Protein AF-A0A1W9G7G5-F1 (afdb_monomer)

Secondary structure (DSSP, 8-state):
-HHHHHHHHHHHHHHHHHHHHHHHHHHHHHHHHHHHHHHHHHHHHHHHHHHHHHHHHHHHHHHHHHHHHHHHHHHHHHHHHHHHHGGGGGG---TT--------PPPPPPPPPPPP-PPP-----TT-TTTHHHHTTS-TTSPP--HHHHHHHHHHHHHHHHHT--TTSEEEEEEEEEPTTSS-EEEEEEEEESSHHHHTTEEEEEEE--TTSSS-EEEE-STT--EEEEESS-EEEEEEEEETT-SSPEEEEEEE--

Sequence (258 aa):
MVKAQAEAKKVEVEEIKAHATGMAENLKAQAEKTRAEAEMTKAQVEGKKIDVEESKASHANWQFYFDWVYKVLLLIGAVAVLIWVFPQIQEFSFPWGSGIASLKRAPKEPGPPAPPSTPRTELLAVSDIEHVKKGLLAAPGVPKPTAEGIIDNLEELEQYKAVGIPRDSIYVCHRARKIPKSDYYQVQIYLDADEASILDKIDKATYLLHPTFSERERTVNKAPFDLEIKAWGEFMLYALVSFKGQNKAIQLKRYLNF

Radius of gyration: 37.54 Å; Cα contacts (8 Å, |Δi|>4): 200; chains: 1; bounding box: 111×61×107 Å

pLDDT: mean 83.54, std 17.86, range [41.66, 98.56]

Structure (mmCIF, N/CA/C/O backbone):
data_AF-A0A1W9G7G5-F1
#
_entry.id   AF-A0A1W9G7G5-F1
#
loop_
_atom_site.group_PDB
_atom_site.id
_atom_site.type_symbol
_atom_site.label_atom_id
_atom_site.label_alt_id
_atom_site.label_comp_id
_atom_site.label_asym_id
_atom_site.label_entity_id
_atom_site.label_seq_id
_atom_site.pdbx_PDB_ins_code
_atom_site.Cartn_x
_atom_site.Cartn_y
_atom_site.Cartn_z
_atom_site.occupancy
_atom_site.B_iso_or_equiv
_atom_site.auth_seq_id
_atom_site.auth_comp_id
_atom_site.auth_asym_id
_atom_site.auth_atom_id
_atom_site.pdbx_PDB_model_num
ATOM 1 N N . MET A 1 1 ? -50.519 12.265 69.670 1.00 74.38 1 MET A N 1
ATOM 2 C CA . MET A 1 1 ? -50.240 12.497 68.232 1.00 74.38 1 MET A CA 1
ATOM 3 C C . MET A 1 1 ? -48.947 13.276 67.975 1.00 74.38 1 MET A C 1
ATOM 5 O O . MET A 1 1 ? -48.150 12.794 67.187 1.00 74.38 1 MET A O 1
ATOM 9 N N . VAL A 1 2 ? -48.666 14.396 68.658 1.00 89.12 2 VAL A N 1
ATOM 10 C CA . VAL A 1 2 ? -47.457 15.222 68.399 1.00 89.12 2 VAL A CA 1
ATOM 11 C C . VAL A 1 2 ? -46.124 14.477 68.611 1.00 89.12 2 VAL A C 1
ATOM 13 O O . VAL A 1 2 ? -45.210 14.612 67.806 1.00 89.12 2 VAL A O 1
ATOM 16 N N . LYS A 1 3 ? -46.018 13.632 69.647 1.00 87.44 3 LYS A N 1
ATOM 17 C CA . LYS A 1 3 ? -44.787 12.872 69.944 1.00 87.44 3 LYS A CA 1
ATOM 18 C C . LYS A 1 3 ? -44.403 11.880 68.831 1.00 87.44 3 LYS A C 1
ATOM 20 O O . LYS A 1 3 ? -43.240 11.806 68.462 1.00 87.44 3 LYS A O 1
ATOM 25 N N . ALA A 1 4 ? -45.390 11.209 68.233 1.00 87.38 4 ALA A N 1
ATOM 26 C CA . ALA A 1 4 ? -45.169 10.275 67.126 1.00 87.38 4 ALA A CA 1
ATOM 27 C C . ALA A 1 4 ? -44.701 10.987 65.841 1.00 87.38 4 ALA A C 1
ATOM 29 O O . ALA A 1 4 ? -43.854 10.473 65.120 1.00 87.38 4 ALA A O 1
ATOM 30 N N . GLN A 1 5 ? -45.195 12.204 65.575 1.00 89.25 5 GLN A N 1
ATOM 31 C CA . GLN A 1 5 ? -44.727 13.007 64.438 1.00 89.25 5 GLN A CA 1
ATOM 32 C C . GLN A 1 5 ? -43.287 13.508 64.622 1.00 89.25 5 GLN A C 1
ATOM 34 O O . GLN A 1 5 ? -42.553 13.628 63.643 1.00 89.25 5 GLN A O 1
ATOM 39 N N . ALA A 1 6 ? -42.869 13.794 65.859 1.00 90.81 6 ALA A N 1
ATOM 40 C CA . ALA A 1 6 ? -41.496 14.201 66.153 1.00 90.81 6 ALA A CA 1
ATOM 41 C C . ALA A 1 6 ? -40.497 13.044 65.976 1.00 90.81 6 ALA A C 1
ATOM 43 O O . ALA A 1 6 ? -39.411 13.250 65.437 1.00 90.81 6 ALA A O 1
ATOM 44 N N . GLU A 1 7 ? -40.874 11.828 66.381 1.00 91.38 7 GLU A N 1
ATOM 45 C CA . GLU A 1 7 ? -40.044 10.631 66.200 1.00 91.38 7 GLU A CA 1
ATOM 46 C C . GLU A 1 7 ? -39.903 10.260 64.715 1.00 91.38 7 GLU A C 1
ATOM 48 O O . GLU A 1 7 ? -38.787 10.018 64.262 1.00 91.38 7 GLU A O 1
ATOM 53 N N . ALA A 1 8 ? -40.984 10.339 63.928 1.00 90.38 8 ALA A N 1
ATOM 54 C CA . ALA A 1 8 ? -40.937 10.088 62.483 1.00 90.38 8 ALA A CA 1
ATOM 55 C C . ALA A 1 8 ? -40.002 11.059 61.735 1.00 90.38 8 ALA A C 1
ATOM 57 O O . ALA A 1 8 ? -39.169 10.628 60.941 1.00 90.38 8 ALA A O 1
ATOM 58 N N . LYS A 1 9 ? -40.062 12.363 62.049 1.00 94.00 9 LYS A N 1
ATOM 59 C CA . LYS A 1 9 ? -39.156 13.360 61.449 1.00 94.00 9 LYS A CA 1
ATOM 60 C C . LYS A 1 9 ? -37.690 13.120 61.803 1.00 94.00 9 LYS A C 1
ATOM 62 O O . LYS A 1 9 ? -36.810 13.456 61.019 1.00 94.00 9 LYS A O 1
ATOM 67 N N . LYS A 1 10 ? -37.409 12.566 62.986 1.00 93.44 10 LYS A N 1
ATOM 68 C CA . LYS A 1 10 ? -36.033 12.278 63.403 1.00 93.44 10 LYS A CA 1
ATOM 69 C C . LYS A 1 10 ? -35.430 11.134 62.583 1.00 93.44 10 LYS A C 1
ATOM 71 O O . LYS A 1 10 ? -34.278 11.244 62.180 1.00 93.44 10 LYS A O 1
ATOM 76 N N . VAL A 1 11 ? -36.216 10.092 62.304 1.00 94.44 11 VAL A N 1
ATOM 77 C CA . VAL A 1 11 ? -35.798 8.968 61.447 1.00 94.44 11 VAL A CA 1
ATOM 78 C C . VAL A 1 11 ? -35.522 9.449 60.020 1.00 94.44 11 VAL A C 1
ATOM 80 O O . VAL A 1 11 ? -34.462 9.158 59.478 1.00 94.44 11 VAL A O 1
ATOM 83 N N . GLU A 1 12 ? -36.406 10.273 59.453 1.00 94.00 12 GLU A N 1
ATOM 84 C CA . GLU A 1 12 ? -36.240 10.826 58.099 1.00 94.00 12 GLU A CA 1
ATOM 85 C C . GLU A 1 12 ? -34.972 11.695 57.974 1.00 94.00 12 GLU A C 1
ATOM 87 O O . GLU A 1 12 ? -34.222 11.594 57.003 1.00 94.00 12 GLU A O 1
ATOM 92 N N . VAL A 1 13 ? -34.668 12.511 58.990 1.00 95.00 13 VAL A N 1
ATOM 93 C CA . VAL A 1 13 ? -33.437 13.320 59.016 1.00 95.00 13 VAL A CA 1
ATOM 94 C C . VAL A 1 13 ? -32.180 12.447 59.109 1.00 95.00 13 VAL A C 1
ATOM 96 O O . VAL A 1 13 ? -31.167 12.777 58.485 1.00 95.00 13 VAL A O 1
ATOM 99 N N . GLU A 1 14 ? -32.215 11.341 59.857 1.00 94.44 14 GLU A N 1
ATOM 100 C CA . GLU A 1 14 ? -31.081 10.410 59.921 1.00 94.44 14 GLU A CA 1
ATOM 101 C C . GLU A 1 14 ? -30.882 9.641 58.608 1.00 94.44 14 GLU A C 1
ATOM 103 O O . GLU A 1 14 ? -29.737 9.514 58.166 1.00 94.44 14 GLU A O 1
ATOM 108 N N . GLU A 1 15 ? -31.955 9.231 57.926 1.00 93.88 15 GLU A N 1
ATOM 109 C CA . GLU A 1 15 ? -31.871 8.606 56.597 1.00 93.88 15 GLU A CA 1
ATOM 110 C C . GLU A 1 15 ? -31.300 9.562 55.543 1.00 93.88 15 GLU A C 1
ATOM 112 O O . GLU A 1 15 ? -30.386 9.191 54.800 1.00 93.88 15 GLU A O 1
ATOM 117 N N . ILE A 1 16 ? -31.753 10.822 55.518 1.00 95.75 16 ILE A N 1
ATOM 118 C CA . ILE A 1 16 ? -31.214 11.842 54.603 1.00 95.75 16 ILE A CA 1
ATOM 119 C C . ILE A 1 16 ? -29.725 12.074 54.876 1.00 95.75 16 ILE A C 1
ATOM 121 O O . ILE A 1 16 ? -28.927 12.193 53.941 1.00 95.75 16 ILE A O 1
ATOM 125 N N . LYS A 1 17 ? -29.319 12.108 56.151 1.00 95.75 17 LYS A N 1
ATOM 126 C CA . LYS A 1 17 ? -27.914 12.288 56.530 1.00 95.75 17 LYS A CA 1
ATOM 127 C C . LYS A 1 17 ? -27.057 11.086 56.126 1.00 95.75 17 LYS A C 1
ATOM 129 O O . LYS A 1 17 ? -25.955 11.283 55.610 1.00 95.75 17 LYS A O 1
ATOM 134 N N . ALA A 1 18 ? -27.553 9.863 56.306 1.00 94.62 18 ALA A N 1
ATOM 135 C CA . ALA A 1 18 ? -26.868 8.651 55.862 1.00 94.62 18 ALA A CA 1
ATOM 136 C C . ALA A 1 18 ? -26.711 8.628 54.332 1.00 94.62 18 ALA A C 1
ATOM 138 O O . ALA A 1 18 ? -25.605 8.416 53.830 1.00 94.62 18 ALA A O 1
ATOM 139 N N . HIS A 1 19 ? -27.774 8.959 53.591 1.00 95.25 19 HIS A N 1
ATOM 140 C CA . HIS A 1 19 ? -27.744 9.028 52.129 1.00 95.25 19 HIS A CA 1
ATOM 141 C C . HIS A 1 19 ? -26.774 10.106 51.614 1.00 95.25 19 HIS A C 1
ATOM 143 O O . HIS A 1 19 ? -25.971 9.847 50.716 1.00 95.25 19 HIS A O 1
ATOM 149 N N . ALA A 1 20 ? -26.781 11.298 52.219 1.00 95.00 20 ALA A N 1
ATOM 150 C CA . ALA A 1 20 ? -25.847 12.372 51.877 1.00 95.00 20 ALA A CA 1
ATOM 151 C C . ALA A 1 20 ? -24.382 11.971 52.126 1.00 95.00 20 ALA A C 1
ATOM 153 O O . ALA A 1 20 ? -23.501 12.314 51.336 1.00 95.00 20 ALA A O 1
ATOM 154 N N . THR A 1 21 ? -24.125 11.211 53.194 1.00 95.62 21 THR A N 1
ATOM 155 C CA . THR A 1 21 ? -22.775 10.734 53.528 1.00 95.62 21 THR A CA 1
ATOM 156 C C . THR A 1 21 ? -22.293 9.694 52.512 1.00 95.62 21 THR A C 1
ATOM 158 O O . THR A 1 21 ? -21.189 9.829 51.988 1.00 95.62 21 THR A O 1
ATOM 161 N N . GLY A 1 22 ? -23.148 8.737 52.132 1.00 95.75 22 GLY A N 1
ATOM 162 C CA . GLY A 1 22 ? -22.825 7.752 51.092 1.00 95.75 22 GLY A CA 1
ATOM 163 C C . GLY A 1 22 ? -22.597 8.377 49.710 1.00 95.75 22 GLY A C 1
ATOM 164 O O . GLY A 1 22 ? -21.673 7.993 48.992 1.00 95.75 22 GLY A O 1
ATOM 165 N N . MET A 1 23 ? -23.380 9.398 49.343 1.00 96.69 23 MET A N 1
ATOM 166 C CA . MET A 1 23 ? -23.178 10.129 48.086 1.00 96.69 23 MET A CA 1
ATOM 167 C C . MET A 1 23 ? -21.840 10.885 48.072 1.00 96.69 23 MET A C 1
ATOM 169 O O . MET A 1 23 ? -21.148 10.889 47.053 1.00 96.69 23 MET A O 1
ATOM 173 N N . ALA A 1 24 ? -21.441 11.482 49.200 1.00 96.44 24 ALA A N 1
ATOM 174 C CA . ALA A 1 24 ? -20.157 12.171 49.322 1.00 96.44 24 ALA A CA 1
ATOM 175 C C . ALA A 1 24 ? -18.958 11.2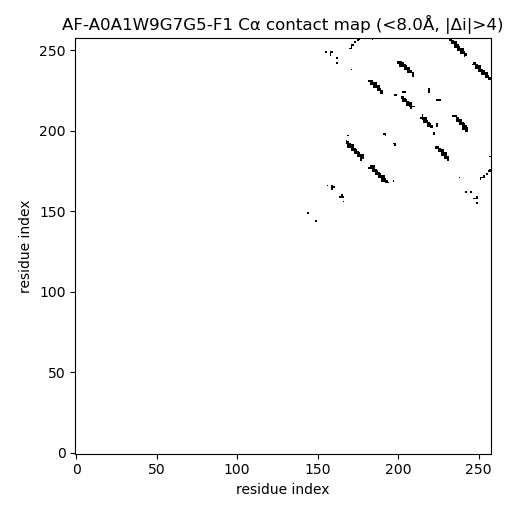12 49.209 1.00 96.44 24 ALA A C 1
ATOM 177 O O . ALA A 1 24 ? -17.956 11.560 48.581 1.00 96.44 24 ALA A O 1
ATOM 178 N N . GLU A 1 25 ? -19.053 10.006 49.774 1.00 95.88 25 GLU A N 1
ATOM 179 C CA . GLU A 1 25 ? -18.016 8.975 49.633 1.00 95.88 25 GLU A CA 1
ATOM 180 C C . GLU A 1 25 ? -17.908 8.460 48.194 1.00 95.88 25 GLU A C 1
ATOM 182 O O . GLU A 1 25 ? -16.801 8.360 47.662 1.00 95.88 25 GLU A O 1
ATOM 187 N N . ASN A 1 26 ? -19.039 8.228 47.521 1.00 96.50 26 ASN A N 1
ATOM 188 C CA . ASN A 1 26 ? -19.043 7.796 46.122 1.00 96.50 26 ASN A CA 1
ATOM 189 C C . ASN A 1 26 ? -18.428 8.860 45.191 1.00 96.50 26 ASN A C 1
ATOM 191 O O . ASN A 1 26 ? -17.602 8.545 44.336 1.00 96.50 26 ASN A O 1
ATOM 195 N N . LEU A 1 27 ? -18.742 10.143 45.411 1.00 96.81 27 LEU A N 1
ATOM 196 C CA . LEU A 1 27 ? -18.139 11.243 44.650 1.00 96.81 27 LEU A CA 1
ATOM 197 C C . LEU A 1 27 ? -16.623 11.347 44.868 1.00 96.81 27 LEU A C 1
ATOM 199 O O . LEU A 1 27 ? -15.891 11.614 43.914 1.00 96.81 27 LEU A O 1
ATOM 203 N N . LYS A 1 28 ? -16.133 11.102 46.091 1.00 97.06 28 LYS A N 1
ATOM 204 C CA . LYS A 1 28 ? -14.687 11.045 46.363 1.00 97.06 28 LYS A CA 1
ATOM 205 C C . LYS A 1 28 ? -14.021 9.882 45.630 1.00 97.06 28 LYS A C 1
ATOM 207 O O . LYS A 1 28 ? -13.017 10.103 44.958 1.00 97.06 28 LYS A O 1
ATOM 212 N N . ALA A 1 29 ? -14.608 8.687 45.684 1.00 96.12 29 ALA A N 1
ATOM 213 C CA . ALA A 1 29 ? -14.091 7.519 44.970 1.00 96.12 29 ALA A CA 1
ATOM 214 C C . ALA A 1 29 ? -14.068 7.743 43.446 1.00 96.12 29 ALA A C 1
ATOM 216 O O . ALA A 1 29 ? -13.104 7.385 42.766 1.00 96.12 29 ALA A O 1
ATOM 217 N N . GLN A 1 30 ? -15.099 8.395 42.903 1.00 93.50 30 GLN A N 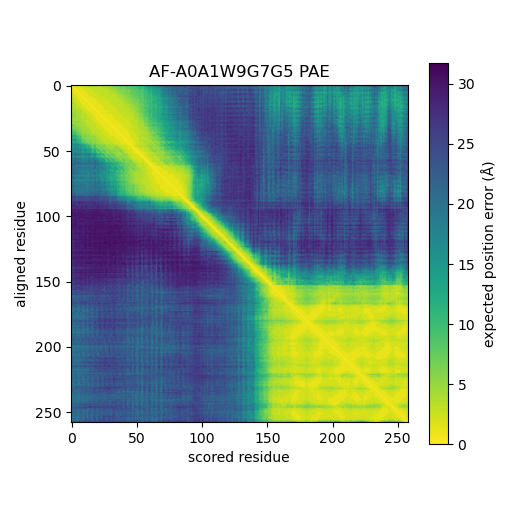1
ATOM 218 C CA . GLN A 1 30 ? -15.154 8.741 41.487 1.00 93.50 30 GLN A CA 1
ATOM 219 C C . GLN A 1 30 ? -14.084 9.778 41.112 1.00 93.50 30 GLN A C 1
ATOM 221 O O . GLN A 1 30 ? -13.412 9.613 40.093 1.00 93.50 30 GLN A O 1
ATOM 226 N N . ALA A 1 31 ? -13.864 10.799 41.947 1.00 96.56 31 ALA A N 1
ATOM 227 C CA . ALA A 1 31 ? -12.812 11.791 41.733 1.00 96.56 31 ALA A CA 1
ATOM 228 C C . ALA A 1 31 ? -11.410 11.152 41.747 1.00 96.56 31 ALA A C 1
ATOM 230 O O . ALA A 1 31 ? -10.602 11.421 40.855 1.00 96.56 31 ALA A O 1
ATOM 231 N N . GLU A 1 32 ? -11.136 10.252 42.694 1.00 96.88 32 GLU A N 1
ATOM 232 C CA . GLU A 1 32 ? -9.866 9.516 42.755 1.00 96.88 32 GLU A CA 1
ATOM 233 C C . GLU A 1 32 ? -9.647 8.638 41.518 1.00 96.88 32 GLU A C 1
ATOM 235 O O . GLU A 1 32 ? -8.565 8.670 40.928 1.00 96.88 32 GLU A O 1
ATOM 240 N N . LYS A 1 33 ? -10.688 7.938 41.049 1.00 96.00 33 LYS A N 1
ATOM 241 C CA . LYS A 1 33 ? -10.615 7.143 39.816 1.00 96.00 33 LYS A CA 1
ATOM 242 C C . LYS A 1 33 ? -10.294 8.009 38.594 1.00 96.00 33 LYS A C 1
ATOM 244 O O . LYS A 1 33 ? -9.399 7.669 37.823 1.00 96.00 33 LYS A O 1
ATOM 249 N N . THR A 1 34 ? -10.968 9.152 38.442 1.00 94.62 34 THR A N 1
ATOM 250 C CA . THR A 1 34 ? -10.699 10.068 37.316 1.00 94.62 34 THR A CA 1
ATOM 251 C C . THR A 1 34 ? -9.289 10.658 37.361 1.00 94.62 34 THR A C 1
ATOM 253 O O . THR A 1 34 ? -8.663 10.837 36.317 1.00 94.62 34 THR A O 1
ATOM 256 N N . ARG A 1 35 ? -8.743 10.903 38.560 1.00 96.50 35 ARG A N 1
ATOM 257 C CA . ARG A 1 35 ? -7.359 11.360 38.725 1.00 96.50 35 ARG A CA 1
ATOM 258 C C . ARG A 1 35 ? -6.353 10.280 38.321 1.00 96.50 35 ARG A C 1
ATOM 260 O O . ARG A 1 35 ? -5.395 10.595 37.620 1.00 96.50 35 ARG A O 1
ATOM 267 N N . ALA A 1 36 ? -6.590 9.024 38.695 1.00 95.50 36 ALA A N 1
ATOM 268 C CA . ALA A 1 36 ? -5.732 7.906 38.299 1.00 95.50 36 ALA A CA 1
ATOM 269 C C . ALA A 1 36 ? -5.735 7.683 36.772 1.00 95.50 36 ALA A C 1
ATOM 271 O O . ALA A 1 36 ? -4.681 7.471 36.170 1.00 95.50 36 ALA A O 1
ATOM 272 N N . GLU A 1 37 ? -6.897 7.796 36.119 1.00 92.56 37 GLU A N 1
ATOM 273 C CA . GLU A 1 37 ? -7.007 7.719 34.653 1.00 92.56 37 GLU A CA 1
ATOM 274 C C . GLU A 1 37 ? -6.266 8.883 33.958 1.00 92.56 37 GLU A C 1
ATOM 276 O O . GLU A 1 37 ? -5.565 8.680 32.960 1.00 92.56 37 GLU A O 1
ATOM 281 N N . ALA A 1 38 ? -6.340 10.097 34.514 1.00 94.19 38 ALA A N 1
ATOM 282 C CA . ALA A 1 38 ? -5.589 11.252 34.016 1.00 94.19 38 ALA A CA 1
ATOM 283 C C . ALA A 1 38 ? -4.062 11.086 34.174 1.00 94.19 38 ALA A C 1
ATOM 285 O O . ALA A 1 38 ? -3.299 11.455 33.279 1.00 94.19 38 ALA A O 1
ATOM 286 N N . GLU A 1 39 ? -3.595 10.498 35.277 1.00 93.88 39 GLU A N 1
ATOM 287 C CA . GLU A 1 39 ? -2.166 10.228 35.492 1.00 93.88 39 GLU A CA 1
ATOM 288 C C . GLU A 1 39 ? -1.642 9.132 34.543 1.00 93.88 39 GLU A C 1
ATOM 290 O O . GLU A 1 39 ? -0.574 9.295 33.947 1.00 93.88 39 GLU A O 1
ATOM 295 N N . MET A 1 40 ? -2.423 8.072 34.295 1.00 91.38 40 MET A N 1
ATOM 296 C CA . MET A 1 40 ? -2.071 7.019 33.328 1.00 91.38 40 MET A CA 1
ATOM 297 C C . MET A 1 40 ? -1.987 7.538 31.888 1.00 91.38 40 MET A C 1
ATOM 299 O O . MET A 1 40 ? -1.052 7.207 31.154 1.00 91.38 40 MET A O 1
ATOM 303 N N . THR A 1 41 ? -2.942 8.370 31.469 1.00 90.06 41 THR A N 1
ATOM 304 C CA . THR A 1 41 ? -2.919 8.961 30.121 1.00 90.06 41 THR A CA 1
ATOM 305 C C . THR A 1 41 ? -1.740 9.916 29.947 1.00 90.06 41 THR A C 1
ATOM 307 O O . THR A 1 41 ? -1.090 9.890 28.900 1.00 90.06 41 THR A O 1
ATOM 310 N N . LYS A 1 42 ? -1.388 10.696 30.978 1.00 93.25 42 LYS A N 1
ATOM 311 C CA . LYS A 1 42 ? -0.192 11.548 30.954 1.00 93.25 42 LYS A CA 1
ATOM 312 C C . LYS A 1 42 ? 1.092 10.727 30.783 1.00 93.25 42 LYS A C 1
ATOM 314 O O . LYS A 1 42 ? 1.903 11.071 29.924 1.00 93.25 42 LYS A O 1
ATOM 319 N N . ALA A 1 43 ? 1.238 9.621 31.515 1.00 88.75 43 ALA A N 1
ATOM 320 C CA . ALA A 1 43 ? 2.391 8.728 31.385 1.00 88.75 43 ALA A CA 1
ATOM 321 C C . ALA A 1 43 ? 2.496 8.102 29.979 1.00 88.75 43 ALA A C 1
ATOM 323 O O . ALA A 1 43 ? 3.585 8.038 29.411 1.00 88.75 43 ALA A O 1
ATOM 324 N N . GLN A 1 44 ? 1.371 7.708 29.368 1.00 83.56 44 GLN A N 1
ATOM 325 C CA . GLN A 1 44 ? 1.360 7.205 27.986 1.00 83.56 44 GLN A CA 1
ATOM 326 C C . GLN A 1 44 ? 1.763 8.273 26.961 1.00 83.56 44 GLN A C 1
ATOM 328 O O . GLN A 1 44 ? 2.452 7.966 25.986 1.00 83.56 44 GLN A O 1
ATOM 333 N N . VAL A 1 45 ? 1.335 9.523 27.157 1.00 88.69 45 VAL A N 1
ATOM 334 C CA . VAL A 1 45 ? 1.709 10.635 26.271 1.00 88.69 45 VAL A CA 1
ATOM 335 C C . VAL A 1 45 ? 3.194 10.971 26.408 1.00 88.69 45 VAL A C 1
ATOM 337 O O . VAL A 1 45 ? 3.843 11.232 25.397 1.00 88.69 45 VAL A O 1
ATOM 340 N N . GLU A 1 46 ? 3.743 10.952 27.624 1.00 85.56 46 GLU A N 1
ATOM 341 C CA . GLU A 1 46 ? 5.177 11.167 27.852 1.00 85.56 46 GLU A CA 1
ATOM 342 C C . GLU A 1 46 ? 6.024 10.031 27.264 1.00 85.56 46 GLU A C 1
ATOM 344 O O . GLU A 1 46 ? 6.986 10.320 26.555 1.00 85.56 46 GLU A O 1
ATOM 349 N N . GLY A 1 47 ? 5.616 8.767 27.429 1.00 82.38 47 GLY A N 1
ATOM 350 C CA . GLY A 1 47 ? 6.285 7.623 26.793 1.00 82.38 47 GLY A CA 1
ATOM 351 C C . GLY A 1 47 ? 6.334 7.742 25.266 1.00 82.38 47 GLY A C 1
ATOM 352 O O . GLY A 1 47 ? 7.406 7.675 24.673 1.00 82.38 47 GLY A O 1
ATOM 353 N N . LYS A 1 48 ? 5.200 8.065 24.624 1.00 80.62 48 LYS A N 1
ATOM 354 C CA . LYS A 1 48 ? 5.149 8.267 23.163 1.00 80.62 48 LYS A CA 1
ATOM 355 C C . LYS A 1 48 ? 6.036 9.412 22.668 1.00 80.62 48 LYS A C 1
ATOM 357 O O . LYS A 1 48 ? 6.465 9.383 21.518 1.00 80.62 48 LYS A O 1
ATOM 362 N N . LYS A 1 49 ? 6.286 10.446 23.480 1.00 79.50 49 LYS A N 1
ATOM 363 C CA . LYS A 1 49 ? 7.197 11.537 23.088 1.00 79.50 49 LYS A CA 1
ATOM 364 C C . LYS A 1 49 ? 8.647 11.064 23.031 1.00 79.50 49 LYS A C 1
ATOM 366 O O . LYS A 1 49 ? 9.347 11.461 22.105 1.00 79.50 49 LYS A O 1
ATOM 371 N N . ILE A 1 50 ? 9.057 10.205 23.963 1.00 79.75 50 ILE A N 1
ATOM 372 C CA . ILE A 1 50 ? 10.411 9.640 24.007 1.00 79.75 50 ILE A CA 1
ATOM 373 C C . ILE A 1 50 ? 10.660 8.783 22.756 1.00 79.75 50 ILE A C 1
ATOM 375 O O . ILE A 1 50 ? 11.643 9.014 22.055 1.00 79.75 50 ILE A O 1
ATOM 379 N N . ASP A 1 51 ? 9.712 7.913 22.387 1.00 74.44 51 ASP A N 1
ATOM 380 C CA . ASP A 1 51 ? 9.823 7.071 21.182 1.00 74.44 51 ASP A CA 1
ATOM 381 C C . ASP A 1 51 ? 9.925 7.909 19.888 1.00 74.44 51 ASP A C 1
ATOM 383 O O . ASP A 1 51 ? 10.678 7.599 18.957 1.00 74.44 51 ASP A O 1
ATOM 387 N N . VAL A 1 52 ? 9.182 9.022 19.815 1.00 77.50 52 VAL A N 1
ATOM 388 C CA . VAL A 1 52 ? 9.225 9.936 18.662 1.00 77.50 52 VAL A CA 1
ATOM 389 C C . VAL A 1 52 ? 10.561 10.680 18.583 1.00 77.50 52 VAL A C 1
ATOM 391 O O . VAL A 1 52 ? 11.065 10.899 17.480 1.00 77.50 52 VAL A O 1
ATOM 394 N N . GLU A 1 53 ? 11.158 11.071 19.706 1.00 77.94 53 GLU A N 1
ATOM 395 C CA . GLU A 1 53 ? 12.478 11.714 19.705 1.00 77.94 53 GLU A CA 1
ATOM 396 C C . GLU A 1 53 ? 13.598 10.727 19.345 1.00 77.94 53 GLU A C 1
ATOM 398 O O . GLU A 1 53 ? 14.474 11.071 18.545 1.00 77.94 53 GLU A O 1
ATOM 403 N N . GLU A 1 54 ? 13.522 9.483 19.823 1.00 78.06 54 GLU A N 1
ATOM 404 C CA . GLU A 1 54 ? 14.479 8.424 19.479 1.00 78.06 54 GLU A CA 1
ATOM 405 C C . GLU A 1 54 ? 14.421 8.058 17.985 1.00 78.06 54 GLU A C 1
ATOM 407 O O . GLU A 1 54 ? 15.456 7.983 17.312 1.00 78.06 54 GLU A O 1
ATOM 412 N N . SER A 1 55 ? 13.216 7.948 17.412 1.00 67.38 55 SER A N 1
ATOM 413 C CA . SER A 1 55 ? 13.057 7.700 15.969 1.00 67.38 55 SER A CA 1
ATOM 414 C C . SER A 1 55 ? 13.611 8.838 15.096 1.00 67.38 55 SER A C 1
ATOM 416 O O . SER A 1 55 ? 14.224 8.584 14.054 1.00 67.38 55 SER A O 1
ATOM 418 N N . LYS A 1 56 ? 13.478 10.100 15.534 1.00 76.06 56 LYS A N 1
ATOM 419 C CA . LYS A 1 56 ? 14.058 11.260 14.834 1.00 76.06 56 LYS A CA 1
ATOM 420 C C . LYS A 1 56 ? 15.585 11.260 14.888 1.00 76.06 56 LYS A C 1
ATOM 422 O O . LYS A 1 56 ? 16.217 11.556 13.872 1.00 76.06 56 LYS A O 1
ATOM 427 N N . ALA A 1 57 ? 16.174 10.908 16.031 1.00 76.31 57 ALA A N 1
ATOM 428 C CA . ALA A 1 57 ? 17.626 10.792 16.166 1.00 76.31 57 ALA A CA 1
ATOM 429 C C . ALA A 1 57 ? 18.191 9.669 15.276 1.00 76.31 57 ALA A C 1
ATOM 431 O O . ALA A 1 57 ? 19.212 9.857 14.610 1.00 76.31 57 ALA A O 1
ATOM 432 N N . SER A 1 58 ? 17.486 8.535 15.191 1.00 75.69 58 SER A N 1
ATOM 433 C CA . SER A 1 58 ? 17.859 7.421 14.311 1.00 75.69 58 SER A CA 1
ATOM 434 C C . SER A 1 58 ? 17.826 7.813 12.825 1.00 75.69 58 SER A C 1
ATOM 436 O O . SER A 1 58 ? 18.792 7.582 12.091 1.00 75.69 58 SER A O 1
ATOM 438 N N . HIS A 1 59 ? 16.772 8.508 12.378 1.00 72.75 59 HIS A N 1
ATOM 439 C CA . HIS A 1 59 ? 16.678 8.967 10.988 1.00 72.75 59 HIS A CA 1
ATOM 440 C C . HIS A 1 59 ? 17.755 9.991 10.598 1.00 72.75 59 HIS A C 1
ATOM 442 O O . HIS A 1 59 ? 18.255 9.939 9.470 1.00 72.75 59 HIS A O 1
ATOM 448 N N . ALA A 1 60 ? 18.151 10.883 11.510 1.00 79.44 60 ALA A N 1
ATOM 449 C CA . ALA A 1 60 ? 19.214 11.856 11.251 1.00 79.44 60 ALA A CA 1
ATOM 450 C C . ALA A 1 60 ? 20.580 11.178 11.023 1.00 79.44 60 ALA A C 1
ATOM 452 O O . ALA A 1 60 ? 21.303 11.530 10.087 1.00 79.44 60 ALA A O 1
ATOM 453 N N . ASN A 1 61 ? 20.904 10.152 11.818 1.00 81.12 61 ASN A N 1
ATOM 454 C CA . ASN A 1 61 ? 22.145 9.389 11.657 1.00 81.12 61 ASN A CA 1
ATOM 455 C C . ASN A 1 61 ? 22.189 8.620 10.329 1.00 81.12 61 ASN A C 1
ATOM 457 O O . ASN A 1 61 ? 23.245 8.522 9.699 1.00 81.12 61 ASN A O 1
ATOM 461 N N . TRP A 1 62 ? 21.044 8.112 9.869 1.00 83.88 62 TRP A N 1
ATOM 462 C CA . TRP A 1 62 ? 20.965 7.386 8.603 1.00 83.88 62 TRP A CA 1
ATOM 463 C C . TRP A 1 62 ? 21.221 8.306 7.401 1.00 83.88 62 TRP A C 1
ATOM 465 O O . TRP A 1 62 ? 22.004 7.960 6.518 1.00 83.88 62 TRP A O 1
ATOM 475 N N . GLN A 1 63 ? 20.653 9.519 7.392 1.00 82.25 63 GLN A N 1
ATOM 476 C CA . GLN A 1 63 ? 20.906 10.497 6.322 1.00 82.25 63 GLN A CA 1
ATOM 477 C C . GLN A 1 63 ? 22.386 10.885 6.214 1.00 82.25 63 GLN A C 1
ATOM 479 O O . GLN A 1 63 ? 22.914 10.970 5.104 1.00 82.25 63 GLN A O 1
ATOM 484 N N . PHE A 1 64 ? 23.068 11.060 7.350 1.00 88.75 64 PHE A N 1
ATOM 485 C CA . PHE A 1 64 ? 24.507 11.329 7.370 1.00 88.75 64 PHE A CA 1
ATOM 486 C C . PHE A 1 64 ? 25.314 10.189 6.730 1.00 88.75 64 PHE A C 1
ATOM 488 O O . PHE A 1 64 ? 26.217 10.442 5.931 1.00 88.75 64 PHE A O 1
ATOM 495 N N . TYR A 1 65 ? 24.965 8.934 7.033 1.00 89.31 65 TYR A N 1
ATOM 496 C CA . TYR A 1 65 ? 25.652 7.772 6.470 1.00 89.31 65 TYR A CA 1
ATOM 497 C C . TYR A 1 65 ? 25.472 7.677 4.948 1.00 89.31 65 TYR A C 1
ATOM 499 O O . TYR A 1 65 ? 26.447 7.462 4.229 1.00 89.31 65 TYR A O 1
ATOM 507 N N . PHE A 1 66 ? 24.257 7.904 4.438 1.00 90.81 66 PHE A N 1
ATOM 508 C CA . PHE A 1 66 ? 23.994 7.892 2.994 1.00 90.81 66 PHE A CA 1
ATOM 509 C C . PHE A 1 66 ? 24.739 8.996 2.246 1.00 90.81 66 PHE A C 1
ATOM 511 O O . PHE A 1 66 ? 25.339 8.721 1.206 1.00 90.81 66 PHE A O 1
ATOM 518 N N . ASP A 1 67 ? 24.745 10.220 2.779 1.00 90.12 67 ASP A N 1
ATOM 519 C CA . ASP A 1 67 ? 25.487 11.334 2.180 1.00 90.12 67 ASP A CA 1
ATOM 520 C C . ASP A 1 67 ? 27.001 11.053 2.158 1.00 90.12 67 ASP A C 1
ATOM 522 O O . ASP A 1 67 ? 27.668 11.268 1.141 1.00 90.12 67 ASP A O 1
ATOM 526 N N . TRP A 1 68 ? 27.546 10.491 3.243 1.00 96.00 68 TRP A N 1
ATOM 527 C CA . TRP A 1 68 ? 28.957 10.109 3.310 1.00 96.00 68 TRP A CA 1
ATOM 528 C C . TRP A 1 68 ? 29.312 9.000 2.307 1.00 96.00 68 TRP A C 1
ATOM 530 O O . TRP A 1 68 ? 30.262 9.154 1.534 1.00 96.00 68 TRP A O 1
ATOM 540 N N . VAL A 1 69 ? 28.524 7.920 2.252 1.00 95.06 69 VAL A N 1
ATOM 541 C CA . VAL A 1 69 ? 28.731 6.807 1.306 1.00 95.06 69 VAL A CA 1
ATOM 542 C C . VAL A 1 69 ? 28.644 7.291 -0.143 1.00 95.06 69 VAL A C 1
ATOM 544 O O . VAL A 1 69 ? 29.494 6.936 -0.962 1.00 95.06 69 VAL A O 1
ATOM 547 N N . TYR A 1 70 ? 27.665 8.140 -0.464 1.00 95.81 70 TYR A N 1
ATOM 548 C CA . TYR A 1 70 ? 27.508 8.702 -1.805 1.00 95.81 70 TYR A CA 1
ATOM 549 C C . TYR A 1 70 ? 28.723 9.542 -2.227 1.00 95.81 70 TYR A C 1
ATOM 551 O O . TYR A 1 70 ? 29.233 9.379 -3.338 1.00 95.81 70 TYR A O 1
ATOM 559 N N . LYS A 1 71 ? 29.251 10.387 -1.329 1.00 95.69 71 LYS A N 1
ATOM 560 C CA . LYS A 1 71 ? 30.473 11.172 -1.582 1.00 95.69 71 LYS A CA 1
ATOM 561 C C . LYS A 1 71 ? 31.697 10.288 -1.823 1.00 95.69 71 LYS A C 1
ATOM 563 O O . LYS A 1 71 ? 32.470 10.566 -2.740 1.00 95.69 71 LYS A O 1
ATOM 568 N N . VAL A 1 72 ? 31.861 9.215 -1.045 1.00 96.88 72 VAL A N 1
ATOM 569 C CA . VAL A 1 72 ? 32.956 8.248 -1.235 1.00 96.88 72 VAL A CA 1
ATOM 570 C C . VAL A 1 72 ? 32.836 7.548 -2.592 1.00 96.88 72 VAL A C 1
ATOM 572 O O . VAL A 1 72 ? 33.820 7.471 -3.328 1.00 96.88 72 VAL A O 1
ATOM 575 N N . LEU A 1 73 ? 31.634 7.101 -2.968 1.00 97.00 73 LEU A N 1
ATOM 576 C CA . LEU A 1 73 ? 31.386 6.469 -4.268 1.00 97.00 73 LEU A CA 1
ATOM 577 C C . LEU A 1 73 ? 31.660 7.413 -5.443 1.00 97.00 73 LEU A C 1
ATOM 579 O O . LEU A 1 73 ? 32.297 6.999 -6.412 1.00 97.00 73 LEU A O 1
ATOM 583 N N . LEU A 1 74 ? 31.241 8.680 -5.357 1.00 97.38 74 LEU A N 1
ATOM 584 C CA . LEU A 1 74 ? 31.548 9.683 -6.381 1.00 97.38 74 LEU A CA 1
ATOM 585 C C . LEU A 1 74 ? 33.054 9.900 -6.543 1.00 97.38 74 LEU A C 1
ATOM 587 O O . LEU A 1 74 ? 33.540 9.999 -7.669 1.00 97.38 74 LEU A O 1
ATOM 591 N N . LEU A 1 75 ? 33.797 9.945 -5.435 1.00 97.62 75 LEU A N 1
ATOM 592 C CA . LEU A 1 75 ? 35.246 10.125 -5.465 1.00 97.62 75 LEU A CA 1
ATOM 593 C C . LEU A 1 75 ? 35.948 8.924 -6.116 1.00 97.62 75 LEU A C 1
ATOM 595 O O . LEU A 1 75 ? 36.806 9.109 -6.978 1.00 97.62 75 LEU A O 1
ATOM 599 N N . ILE A 1 76 ? 35.531 7.700 -5.778 1.00 97.19 76 ILE A N 1
ATOM 600 C CA . ILE A 1 76 ? 36.024 6.471 -6.422 1.00 97.19 76 ILE A CA 1
ATOM 601 C C . ILE A 1 76 ? 35.696 6.477 -7.922 1.00 97.19 76 ILE A C 1
ATOM 603 O O . ILE A 1 76 ? 36.569 6.188 -8.742 1.00 97.19 76 ILE A O 1
ATOM 607 N N . GLY A 1 77 ? 34.469 6.853 -8.293 1.00 96.69 77 GLY A N 1
ATOM 608 C CA . GLY A 1 77 ? 34.046 6.964 -9.690 1.00 96.69 77 GLY A CA 1
ATOM 609 C C . GLY A 1 77 ? 34.884 7.971 -10.482 1.00 96.69 77 GLY A C 1
ATOM 610 O O . GLY A 1 77 ? 35.338 7.661 -11.581 1.00 96.69 77 GLY A O 1
ATOM 611 N N . ALA A 1 78 ? 35.168 9.143 -9.909 1.00 96.94 78 ALA A N 1
ATOM 612 C CA . ALA A 1 78 ? 36.017 10.156 -10.535 1.00 96.94 78 ALA A CA 1
ATOM 613 C C . ALA A 1 78 ? 37.457 9.660 -10.757 1.00 96.94 78 ALA A C 1
ATOM 615 O O . ALA A 1 78 ? 38.025 9.869 -11.831 1.00 96.94 78 ALA A O 1
ATOM 616 N N . VAL A 1 79 ? 38.035 8.956 -9.777 1.00 97.25 79 VAL A N 1
ATOM 617 C CA . VAL A 1 79 ? 39.365 8.338 -9.915 1.00 97.25 79 VAL A CA 1
ATOM 618 C C . VAL A 1 79 ? 39.359 7.261 -11.002 1.00 97.25 79 VAL A C 1
ATOM 620 O O . VAL A 1 79 ? 40.265 7.230 -11.832 1.00 97.25 79 VAL A O 1
ATOM 623 N N . ALA A 1 80 ? 38.327 6.416 -11.056 1.00 96.38 80 ALA A N 1
ATOM 624 C CA . ALA A 1 80 ? 38.194 5.396 -12.096 1.00 96.38 80 ALA A CA 1
ATOM 625 C C . ALA A 1 80 ? 38.100 6.011 -13.504 1.00 96.38 80 ALA A C 1
ATOM 627 O O . ALA A 1 80 ? 38.759 5.530 -14.426 1.00 96.38 80 ALA A O 1
ATOM 628 N N . VAL A 1 81 ? 37.350 7.108 -13.664 1.00 95.94 81 VAL A N 1
ATOM 629 C CA . VAL A 1 81 ? 37.279 7.859 -14.929 1.00 95.94 81 VAL A CA 1
ATOM 630 C C . VAL A 1 81 ? 38.644 8.441 -15.298 1.00 95.94 81 VAL A C 1
ATOM 632 O O . VAL A 1 81 ? 39.059 8.309 -16.446 1.00 95.94 81 VAL A O 1
ATOM 635 N N . LEU A 1 82 ? 39.380 9.024 -14.346 1.00 93.75 82 LEU A N 1
ATOM 636 C CA . LEU A 1 82 ? 40.735 9.527 -14.599 1.00 93.75 82 LEU A CA 1
ATOM 637 C C . LEU A 1 82 ? 41.676 8.415 -15.075 1.00 93.75 82 LEU A C 1
ATOM 639 O O . LEU A 1 82 ? 42.366 8.604 -16.072 1.00 93.75 82 LEU A O 1
ATOM 643 N N . ILE A 1 83 ? 41.665 7.251 -14.418 1.00 92.31 83 ILE A N 1
ATOM 644 C CA . ILE A 1 83 ? 42.470 6.083 -14.815 1.00 92.31 83 ILE A CA 1
ATOM 645 C C . ILE A 1 83 ? 42.074 5.592 -16.215 1.00 92.31 83 ILE A C 1
ATOM 647 O O . ILE A 1 83 ? 42.947 5.223 -16.995 1.00 92.31 83 ILE A O 1
ATOM 651 N N . TRP A 1 84 ? 40.781 5.604 -16.550 1.00 93.38 84 TRP A N 1
ATOM 652 C CA . TRP A 1 84 ? 40.278 5.166 -17.856 1.00 93.38 84 TRP A CA 1
ATOM 653 C C . TRP A 1 84 ? 40.637 6.135 -18.993 1.00 93.38 84 TRP A C 1
ATOM 655 O O . TRP A 1 84 ? 40.977 5.696 -20.091 1.00 93.38 84 TRP A O 1
ATOM 665 N N . VAL A 1 85 ? 40.616 7.445 -18.730 1.00 89.81 85 VAL A N 1
ATOM 666 C CA . VAL A 1 85 ? 40.967 8.481 -19.716 1.00 89.81 85 VAL A CA 1
ATOM 667 C C . VAL A 1 85 ? 42.488 8.631 -19.875 1.00 89.81 85 VAL A C 1
ATOM 669 O O . VAL A 1 85 ? 42.959 8.916 -20.976 1.00 89.81 85 VAL A O 1
ATOM 672 N N . PHE A 1 86 ? 43.279 8.396 -18.822 1.00 82.75 86 PHE A N 1
ATOM 673 C CA . PHE A 1 86 ? 44.741 8.553 -18.836 1.00 82.75 86 PHE A CA 1
ATOM 674 C C . PHE A 1 86 ? 45.470 7.839 -20.000 1.00 82.75 86 PHE A C 1
ATOM 676 O O . PHE A 1 86 ? 46.314 8.478 -20.631 1.00 82.75 86 PHE A O 1
ATOM 683 N N . PRO A 1 87 ? 45.153 6.580 -20.376 1.00 77.94 87 PRO A N 1
ATOM 684 C CA . PRO A 1 87 ? 45.792 5.934 -21.523 1.00 77.94 87 PRO A CA 1
ATOM 685 C C . PRO A 1 87 ? 45.418 6.546 -22.883 1.00 77.94 87 PRO A C 1
ATOM 687 O O . PRO A 1 87 ? 46.194 6.406 -23.824 1.00 77.94 87 PRO A O 1
ATOM 690 N N . GLN A 1 88 ? 44.293 7.263 -23.014 1.00 72.56 88 GLN A N 1
ATOM 691 C CA . GLN A 1 88 ? 43.946 7.950 -24.270 1.00 72.56 88 GLN A CA 1
ATOM 692 C C . GLN A 1 88 ? 44.728 9.255 -24.485 1.00 72.56 88 GLN A C 1
ATOM 694 O O . GLN A 1 88 ? 44.856 9.713 -25.616 1.00 72.56 88 GLN A O 1
ATOM 699 N N . ILE A 1 89 ? 45.290 9.846 -23.427 1.00 66.06 89 ILE A N 1
ATOM 700 C CA . ILE A 1 89 ? 46.034 11.115 -23.513 1.00 66.06 89 ILE A CA 1
ATOM 701 C C . ILE A 1 89 ? 47.4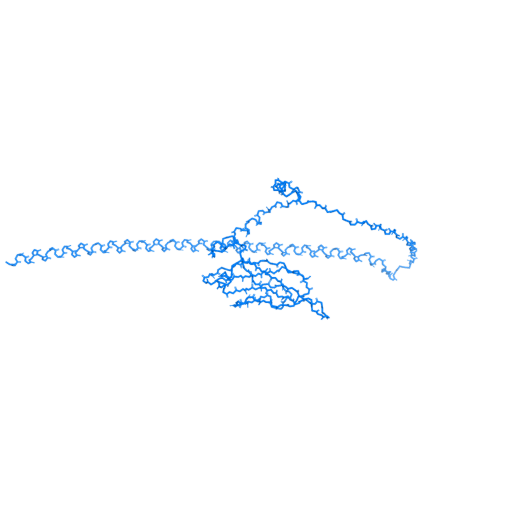99 10.891 -23.952 1.00 66.06 89 ILE A C 1
ATOM 703 O O . ILE A 1 89 ? 48.210 11.846 -24.260 1.00 66.06 89 ILE A O 1
ATOM 707 N N . GLN A 1 90 ? 47.960 9.640 -24.082 1.00 58.19 90 GLN A N 1
ATOM 708 C CA . GLN A 1 90 ? 49.341 9.331 -24.486 1.00 58.19 90 GLN A CA 1
ATOM 709 C C . GLN A 1 90 ? 49.699 9.717 -25.937 1.00 58.19 90 GLN A C 1
ATOM 711 O O . GLN A 1 90 ? 50.871 9.647 -26.298 1.00 58.19 90 GLN A O 1
ATOM 716 N N . GLU A 1 91 ? 48.743 10.176 -26.752 1.00 59.25 91 GLU A N 1
ATOM 717 C CA . GLU A 1 91 ? 49.007 10.686 -28.110 1.00 59.25 91 GLU A CA 1
ATOM 718 C C . GLU A 1 91 ? 49.026 12.226 -28.213 1.00 59.25 91 GLU A C 1
ATOM 720 O O . GLU A 1 91 ? 49.166 12.769 -29.310 1.00 59.25 91 GLU A O 1
ATOM 725 N N . PHE A 1 92 ? 48.963 12.968 -27.098 1.00 52.66 92 PHE A N 1
ATOM 726 C CA . PHE A 1 92 ? 49.230 14.411 -27.127 1.00 52.66 92 PHE A CA 1
ATOM 727 C C . PHE A 1 92 ? 50.735 14.674 -27.291 1.00 52.66 92 PHE A C 1
ATOM 729 O O . PHE A 1 92 ? 51.493 14.785 -26.326 1.00 52.66 92 PHE A O 1
ATOM 736 N N . SER A 1 93 ? 51.180 14.805 -28.540 1.00 57.47 93 SER A N 1
ATOM 737 C CA . SER A 1 93 ? 52.486 15.376 -28.852 1.00 57.47 93 SER A CA 1
ATOM 738 C C . SER A 1 93 ? 52.491 16.852 -28.443 1.00 57.47 93 SER A C 1
ATOM 740 O O . SER A 1 93 ? 51.884 17.690 -29.112 1.00 57.47 93 SER A O 1
ATOM 742 N N . PHE A 1 94 ? 53.166 17.197 -27.346 1.00 54.12 94 PHE A N 1
ATOM 743 C CA . PHE A 1 94 ? 53.478 18.595 -27.059 1.00 54.12 94 PHE A CA 1
ATOM 744 C C . PHE A 1 94 ? 54.354 19.150 -28.200 1.00 54.12 94 PHE A C 1
ATOM 746 O O . PHE A 1 94 ? 55.363 18.526 -28.536 1.00 54.12 94 PHE A O 1
ATOM 753 N N . PRO A 1 95 ? 54.036 20.321 -28.785 1.00 55.91 95 PRO A N 1
ATOM 754 C CA . PRO A 1 95 ? 54.750 20.884 -29.940 1.00 55.91 95 PRO A CA 1
ATOM 755 C C . PRO A 1 95 ? 56.200 21.337 -29.656 1.00 55.91 95 PRO A C 1
ATOM 757 O O . PRO A 1 95 ? 56.796 22.032 -30.472 1.00 55.91 95 PRO A O 1
ATOM 760 N N . TRP A 1 96 ? 56.790 20.958 -28.519 1.00 57.88 96 TRP A N 1
ATOM 761 C CA . TRP A 1 96 ? 58.144 21.344 -28.098 1.00 57.88 96 TRP A CA 1
ATOM 762 C C . TRP A 1 96 ? 59.166 20.198 -28.071 1.00 57.88 96 TRP A C 1
ATOM 764 O O . TRP A 1 96 ? 60.303 20.408 -27.660 1.00 57.88 96 TRP A O 1
ATOM 774 N N . GLY A 1 97 ? 58.814 19.001 -28.552 1.00 49.22 97 GLY A N 1
ATOM 775 C CA . GLY A 1 97 ? 59.743 17.870 -28.634 1.00 49.22 97 GLY A CA 1
ATOM 776 C C . GLY A 1 97 ? 59.736 17.212 -30.008 1.00 49.22 97 GLY A C 1
ATOM 777 O O . GLY A 1 97 ? 58.870 16.395 -30.305 1.00 49.22 97 GLY A O 1
ATOM 778 N N . SER A 1 98 ? 60.715 17.543 -30.849 1.00 49.19 98 SER A N 1
ATOM 779 C CA . SER A 1 98 ? 60.969 16.875 -32.127 1.00 49.19 98 SER A CA 1
ATOM 780 C C . SER A 1 98 ? 61.486 15.448 -31.896 1.00 49.19 98 SER A C 1
ATOM 782 O O . SER A 1 98 ? 62.686 15.230 -31.739 1.00 49.19 98 SER A O 1
ATOM 784 N N . GLY A 1 99 ? 60.591 14.463 -31.864 1.00 47.91 99 GLY A N 1
ATOM 785 C CA . GLY A 1 99 ? 60.969 13.055 -31.738 1.00 47.91 99 GLY A CA 1
ATOM 786 C C . GLY A 1 99 ? 59.826 12.133 -32.136 1.00 47.91 99 GLY A C 1
ATOM 787 O O . GLY A 1 99 ? 58.986 11.787 -31.316 1.00 47.91 99 GLY A O 1
ATOM 788 N N . ILE A 1 100 ? 59.779 11.746 -33.410 1.00 41.81 100 ILE A N 1
ATOM 789 C CA . ILE A 1 100 ? 58.741 10.867 -33.953 1.00 41.81 100 ILE A CA 1
ATOM 790 C C . ILE A 1 100 ? 59.151 9.416 -33.667 1.00 41.81 100 ILE A C 1
ATOM 792 O O . ILE A 1 100 ? 59.937 8.829 -34.409 1.00 41.81 100 ILE A O 1
ATOM 796 N N . ALA A 1 101 ? 58.637 8.827 -32.587 1.00 45.66 101 ALA A N 1
ATOM 797 C CA . ALA A 1 101 ? 58.740 7.390 -32.347 1.00 45.66 101 ALA A CA 1
ATOM 798 C C . ALA A 1 101 ? 57.530 6.686 -32.981 1.00 45.66 101 ALA A C 1
ATOM 800 O O . ALA A 1 101 ? 56.415 6.741 -32.470 1.00 45.66 101 ALA A O 1
ATOM 801 N N . SER A 1 102 ? 57.742 6.038 -34.128 1.00 45.78 102 SER A N 1
ATOM 802 C CA . SER A 1 102 ? 56.722 5.226 -34.797 1.00 45.78 102 SER A CA 1
ATOM 803 C C . SER A 1 102 ? 56.686 3.827 -34.174 1.00 45.78 102 SER A C 1
ATOM 805 O O . SER A 1 102 ? 57.577 3.013 -34.422 1.00 45.78 102 SER A O 1
ATOM 807 N N . LEU A 1 103 ? 55.666 3.531 -33.361 1.00 46.94 103 LEU A N 1
ATOM 808 C CA . LEU A 1 103 ? 55.424 2.176 -32.861 1.00 46.94 103 LEU A CA 1
ATOM 809 C C . LEU A 1 103 ? 54.600 1.382 -33.888 1.00 46.94 103 LEU A C 1
ATOM 811 O O . LEU A 1 103 ? 53.405 1.607 -34.081 1.00 46.94 103 LEU A O 1
ATOM 815 N N . LYS A 1 104 ? 55.255 0.427 -34.554 1.00 43.97 104 LYS A N 1
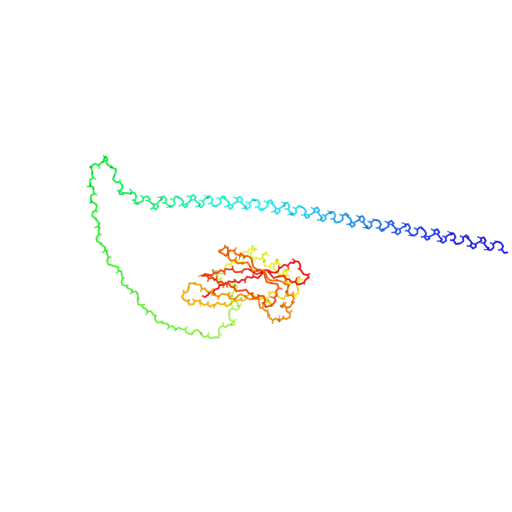ATOM 816 C CA . LYS A 1 104 ? 54.625 -0.584 -35.417 1.00 43.97 104 LYS A CA 1
ATOM 817 C C . LYS A 1 104 ? 53.646 -1.428 -34.587 1.00 43.97 104 LYS A C 1
ATOM 819 O O . LYS A 1 104 ? 54.074 -2.172 -33.710 1.00 43.97 104 LYS A O 1
ATOM 824 N N . ARG A 1 105 ? 52.341 -1.351 -34.878 1.00 44.19 105 ARG A N 1
ATOM 825 C CA . ARG A 1 105 ? 51.340 -2.286 -34.329 1.00 44.19 105 ARG A CA 1
ATOM 826 C C . ARG A 1 105 ? 51.576 -3.694 -34.879 1.00 44.19 105 ARG A C 1
ATOM 828 O O . ARG A 1 105 ? 51.757 -3.871 -36.083 1.00 44.19 105 ARG A O 1
ATOM 835 N N . ALA A 1 106 ? 51.549 -4.678 -33.985 1.00 59.78 106 ALA A N 1
ATOM 836 C CA . ALA A 1 106 ? 51.594 -6.095 -34.318 1.00 59.78 106 ALA A CA 1
ATOM 837 C C . ALA A 1 106 ? 50.300 -6.549 -35.034 1.00 59.78 106 ALA A C 1
ATOM 839 O O . ALA A 1 106 ? 49.230 -5.980 -34.788 1.00 59.78 106 ALA A O 1
ATOM 840 N N . PRO A 1 107 ? 50.384 -7.549 -35.930 1.00 55.72 107 PRO A N 1
ATOM 841 C CA . PRO A 1 107 ? 49.244 -8.067 -36.678 1.00 55.72 107 PRO A CA 1
ATOM 842 C C . PRO A 1 107 ? 48.250 -8.802 -35.769 1.00 55.72 107 PRO A C 1
ATOM 844 O O . PRO A 1 107 ? 48.622 -9.522 -34.848 1.00 55.72 107 PRO A O 1
ATOM 847 N N . LYS A 1 108 ? 46.965 -8.587 -36.055 1.00 55.25 108 LYS A N 1
ATOM 848 C CA . LYS A 1 108 ? 45.800 -9.113 -35.338 1.00 55.25 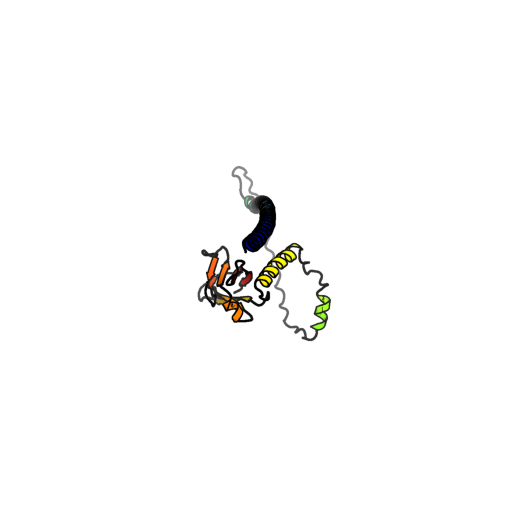108 LYS A CA 1
ATOM 849 C C . LYS A 1 108 ? 45.702 -10.632 -35.517 1.00 55.25 108 LYS A C 1
ATOM 851 O O . LYS A 1 108 ? 45.543 -11.097 -36.643 1.00 55.25 108 LYS A O 1
ATOM 856 N N . GLU A 1 109 ? 45.780 -11.384 -34.420 1.00 64.44 109 GLU A N 1
ATOM 857 C CA . GLU A 1 109 ? 45.575 -12.836 -34.433 1.00 64.44 109 GLU A CA 1
ATOM 858 C C . GLU A 1 109 ? 44.126 -13.206 -34.817 1.00 64.44 109 GLU A C 1
ATOM 860 O O . GLU A 1 109 ? 43.180 -12.508 -34.428 1.00 64.44 109 GLU A O 1
ATOM 865 N N . PRO A 1 110 ? 43.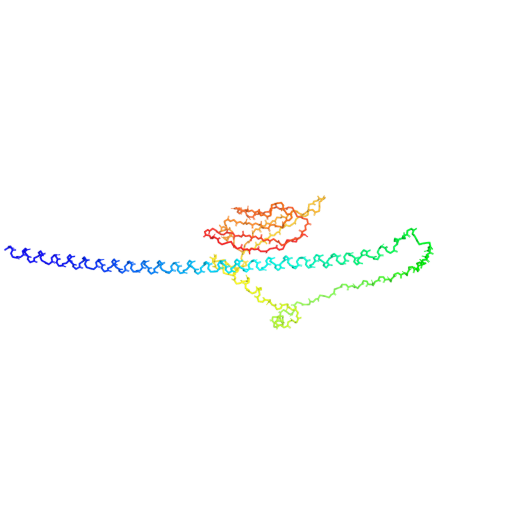929 -14.292 -35.587 1.00 65.25 110 PRO A N 1
ATOM 866 C CA . PRO A 1 110 ? 42.611 -14.830 -35.902 1.00 65.25 110 PRO A CA 1
ATOM 867 C C . PRO A 1 110 ? 41.976 -15.476 -34.662 1.00 65.25 110 PRO A C 1
ATOM 869 O O . PRO A 1 110 ? 42.581 -16.312 -33.997 1.00 65.25 110 PRO A O 1
ATOM 872 N N . GLY A 1 111 ? 40.741 -15.072 -34.357 1.00 71.06 111 GLY A N 1
ATOM 873 C CA . GL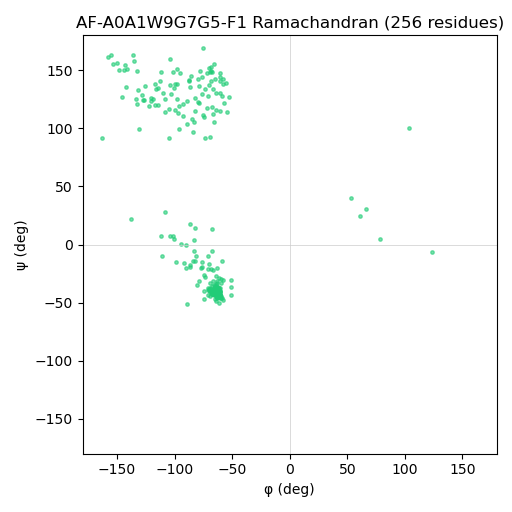Y A 1 111 ? 39.986 -15.567 -33.206 1.00 71.06 111 GLY A CA 1
ATOM 874 C C . GLY A 1 111 ? 39.616 -17.058 -33.305 1.00 71.06 111 GLY A C 1
ATOM 875 O O . GLY A 1 111 ? 39.519 -17.597 -34.410 1.00 71.06 111 GLY A O 1
ATOM 876 N N . PRO A 1 112 ? 39.394 -17.726 -32.158 1.00 76.94 112 PRO A N 1
ATOM 877 C CA . PRO A 1 112 ? 39.118 -19.158 -32.098 1.00 76.94 112 PRO A CA 1
ATOM 878 C C . PRO A 1 112 ? 37.735 -19.532 -32.671 1.00 76.94 112 PRO A C 1
ATOM 880 O O . PRO A 1 112 ? 36.803 -18.723 -32.623 1.00 76.94 112 PRO A O 1
ATOM 883 N N . PRO A 1 113 ? 37.582 -20.764 -33.196 1.00 73.12 113 PRO A N 1
ATOM 884 C CA . PRO A 1 113 ? 36.323 -21.260 -33.745 1.00 73.12 113 PRO A CA 1
ATOM 885 C C . PRO A 1 113 ? 35.258 -21.490 -32.662 1.00 73.12 113 PRO A C 1
ATOM 887 O O . PRO A 1 113 ? 35.557 -21.838 -31.520 1.00 73.12 113 PRO A O 1
ATOM 890 N N . ALA A 1 114 ? 33.998 -21.301 -33.059 1.00 67.56 114 ALA A N 1
ATOM 891 C CA . ALA A 1 114 ? 32.820 -21.442 -32.211 1.00 67.56 114 ALA A CA 1
ATOM 892 C C . ALA A 1 114 ? 32.662 -22.871 -31.639 1.00 67.56 114 ALA A C 1
ATOM 894 O O . ALA A 1 114 ? 32.938 -23.844 -32.347 1.00 67.56 114 ALA A O 1
ATOM 895 N N . PRO A 1 115 ? 32.181 -23.019 -30.389 1.00 72.50 115 PRO A N 1
ATOM 896 C CA . PRO A 1 115 ? 31.921 -24.325 -29.794 1.00 72.50 115 PRO A CA 1
ATOM 897 C C . PRO A 1 115 ? 30.690 -25.014 -30.420 1.00 72.50 115 PRO A C 1
ATOM 899 O O . PRO A 1 115 ? 29.731 -24.336 -30.803 1.00 72.50 115 PRO A O 1
ATOM 902 N N . PRO A 1 116 ? 30.683 -26.359 -30.503 1.00 66.19 116 PRO A N 1
ATOM 903 C CA . PRO A 1 116 ? 29.558 -27.122 -31.030 1.00 66.19 116 PRO A CA 1
ATOM 904 C C . PRO A 1 116 ? 28.350 -27.088 -30.084 1.00 66.19 116 PRO A C 1
ATOM 906 O O . PRO A 1 116 ? 28.470 -27.250 -28.871 1.00 66.19 116 PRO A O 1
ATOM 909 N N . SER A 1 117 ? 27.170 -26.919 -30.675 1.00 58.03 117 SER A N 1
ATOM 910 C CA . SER A 1 117 ? 25.866 -27.022 -30.023 1.00 58.03 117 SER A CA 1
ATOM 911 C C . SER A 1 117 ? 25.617 -28.444 -29.512 1.00 58.03 117 SER A C 1
ATOM 913 O O . SER A 1 117 ? 25.488 -29.374 -30.312 1.00 58.03 117 SER A O 1
ATOM 915 N N . THR A 1 118 ? 25.506 -28.621 -28.197 1.00 59.44 118 THR A N 1
ATOM 916 C CA . THR A 1 118 ? 25.032 -29.869 -27.588 1.00 59.44 118 THR A CA 1
ATOM 917 C C . THR A 1 118 ? 23.503 -29.968 -27.630 1.00 59.44 118 THR A C 1
ATOM 919 O O . THR A 1 118 ? 22.807 -28.961 -27.463 1.00 59.44 118 THR A O 1
ATOM 922 N N . PRO A 1 119 ? 22.950 -31.174 -27.862 1.00 56.62 119 PRO A N 1
ATOM 923 C CA . PRO A 1 119 ? 21.518 -31.392 -27.900 1.00 56.62 119 PRO A CA 1
ATOM 924 C C . PRO A 1 119 ? 20.893 -31.465 -26.504 1.00 56.62 119 PRO A C 1
ATOM 926 O O . PRO A 1 119 ? 21.477 -31.892 -25.513 1.00 56.62 119 PRO A O 1
ATOM 929 N N . ARG A 1 120 ? 19.642 -31.024 -26.518 1.00 49.56 120 ARG A N 1
ATOM 930 C CA . ARG A 1 120 ? 18.628 -30.926 -25.477 1.00 49.56 120 ARG A CA 1
ATOM 931 C C . ARG A 1 120 ? 18.134 -32.306 -25.007 1.00 49.56 120 ARG A C 1
ATOM 933 O O . ARG A 1 120 ? 17.958 -33.195 -25.835 1.00 49.56 120 ARG A O 1
ATOM 940 N N . THR A 1 121 ? 17.679 -32.341 -23.749 1.00 44.09 121 THR A N 1
ATOM 941 C CA . THR A 1 121 ? 16.633 -33.217 -23.162 1.00 44.09 121 THR A CA 1
ATOM 942 C C . THR A 1 121 ? 17.129 -34.373 -22.290 1.00 44.09 121 THR A C 1
ATOM 944 O O . THR A 1 121 ? 17.389 -35.460 -22.787 1.00 44.09 121 THR A O 1
ATOM 947 N N . GLU A 1 122 ? 17.074 -34.180 -20.971 1.00 41.66 122 GLU A N 1
ATOM 948 C CA . GLU A 1 122 ? 16.714 -35.255 -20.043 1.00 41.66 122 GLU A CA 1
ATOM 949 C C . GLU A 1 122 ? 15.492 -34.815 -19.228 1.00 41.66 122 GLU A C 1
ATOM 951 O O . GLU A 1 122 ? 15.485 -33.778 -18.564 1.00 41.66 122 GLU A O 1
ATOM 956 N N . LEU A 1 123 ? 14.418 -35.590 -19.373 1.00 48.97 123 LEU A N 1
ATOM 957 C CA . LEU A 1 123 ? 13.198 -35.531 -18.581 1.00 48.97 123 LEU A CA 1
ATOM 958 C C . LEU A 1 123 ? 13.498 -36.161 -17.219 1.00 48.97 123 LEU A C 1
ATOM 960 O O . LEU A 1 123 ? 13.697 -37.371 -17.135 1.00 48.97 123 LEU A O 1
ATOM 964 N N . LEU A 1 124 ? 13.515 -35.353 -16.160 1.00 44.88 124 LEU A N 1
ATOM 965 C CA . LEU A 1 124 ? 13.544 -35.870 -14.796 1.00 44.88 124 LEU A CA 1
ATOM 966 C C . LEU A 1 124 ? 12.154 -36.377 -14.400 1.00 44.88 124 LEU A C 1
ATOM 968 O O . LEU A 1 124 ? 11.140 -35.700 -14.580 1.00 44.88 124 LEU A O 1
ATOM 972 N N . ALA A 1 125 ? 12.146 -37.609 -13.897 1.00 46.34 125 ALA A N 1
ATOM 973 C CA . ALA A 1 125 ? 10.981 -38.359 -13.462 1.00 46.34 125 ALA A CA 1
ATOM 974 C C . ALA A 1 125 ? 10.321 -37.747 -12.212 1.00 46.34 125 ALA A C 1
ATOM 976 O O . ALA A 1 125 ? 10.971 -37.179 -11.341 1.00 46.34 125 ALA A O 1
ATOM 977 N N . VAL A 1 126 ? 9.000 -37.908 -12.126 1.00 54.53 126 VAL A N 1
ATOM 978 C CA . VAL A 1 126 ? 8.088 -37.277 -11.149 1.00 54.53 126 VAL A CA 1
ATOM 979 C C . VAL A 1 126 ? 8.041 -38.017 -9.791 1.00 54.53 126 VAL A C 1
ATOM 981 O O . VAL A 1 126 ? 7.165 -37.763 -8.973 1.00 54.53 126 VAL A O 1
ATOM 984 N N . SER A 1 127 ? 8.971 -38.928 -9.489 1.00 52.00 127 SER A N 1
ATOM 985 C CA . SER A 1 127 ? 8.857 -39.805 -8.306 1.00 52.00 127 SER A CA 1
ATOM 986 C C . SER A 1 127 ? 9.567 -39.342 -7.022 1.00 52.00 127 SER A C 1
ATOM 988 O O . SER A 1 127 ? 9.426 -40.016 -6.008 1.00 52.00 127 SER A O 1
ATOM 990 N N . ASP A 1 128 ? 10.249 -38.192 -6.996 1.00 50.28 128 ASP A N 1
ATOM 991 C CA . ASP A 1 128 ? 11.123 -37.803 -5.863 1.00 50.28 128 ASP A CA 1
ATOM 992 C C . ASP A 1 128 ? 10.594 -36.660 -4.969 1.00 50.28 128 ASP A C 1
ATOM 994 O O . ASP A 1 128 ? 11.360 -35.941 -4.326 1.00 50.28 128 ASP A O 1
ATOM 998 N N . ILE A 1 129 ? 9.275 -36.474 -4.866 1.00 54.38 129 ILE A N 1
ATOM 999 C CA . ILE A 1 129 ? 8.704 -35.340 -4.108 1.00 54.38 129 ILE A CA 1
ATOM 1000 C C . ILE A 1 129 ? 8.758 -35.546 -2.574 1.00 54.38 129 ILE A C 1
ATOM 1002 O O . ILE A 1 129 ? 8.756 -34.570 -1.822 1.00 54.38 129 ILE A O 1
ATOM 1006 N N . GLU A 1 130 ? 8.915 -36.773 -2.063 1.00 48.66 130 GLU A N 1
ATOM 1007 C CA . GLU A 1 130 ? 8.913 -37.008 -0.604 1.00 48.66 130 GLU A CA 1
ATOM 1008 C C . GLU A 1 130 ? 10.283 -36.849 0.086 1.00 48.66 130 GLU A C 1
ATOM 1010 O O . GLU A 1 130 ? 10.334 -36.563 1.285 1.00 48.66 130 GLU A O 1
ATOM 1015 N N . HIS A 1 131 ? 11.402 -36.907 -0.645 1.00 48.47 131 HIS A N 1
ATOM 1016 C CA . HIS A 1 131 ? 12.738 -36.683 -0.062 1.00 48.47 131 HIS A CA 1
ATOM 1017 C C . HIS A 1 131 ? 13.135 -35.197 0.035 1.00 48.47 131 HIS A C 1
ATOM 1019 O O . HIS A 1 131 ? 14.037 -34.837 0.795 1.00 48.47 131 HIS A O 1
ATOM 1025 N N . VAL A 1 132 ? 12.419 -34.299 -0.648 1.00 51.47 132 VAL A N 1
ATOM 1026 C CA . VAL A 1 132 ? 12.746 -32.861 -0.682 1.00 51.47 132 VAL A CA 1
ATOM 1027 C C . VAL A 1 132 ? 12.396 -32.153 0.635 1.00 51.47 132 VAL A C 1
ATOM 1029 O O . VAL A 1 132 ? 13.086 -31.218 1.045 1.00 51.47 132 VAL A O 1
ATOM 1032 N N . LYS A 1 133 ? 11.399 -32.640 1.389 1.00 49.44 133 LYS A N 1
ATOM 1033 C CA . LYS A 1 133 ? 10.973 -31.986 2.641 1.00 49.44 133 LYS A CA 1
ATOM 1034 C C . LYS A 1 133 ? 11.982 -32.120 3.791 1.00 49.44 133 LYS A C 1
ATOM 1036 O O . LYS A 1 133 ? 11.956 -31.304 4.707 1.00 49.44 133 LYS A O 1
ATOM 1041 N N . LYS A 1 134 ? 12.890 -33.105 3.739 1.00 48.62 134 LYS A N 1
ATOM 1042 C CA . LYS A 1 134 ? 13.947 -33.304 4.753 1.00 48.62 134 LYS A CA 1
ATOM 1043 C C . LYS A 1 134 ? 15.316 -32.743 4.342 1.00 48.62 134 LYS A C 1
ATOM 1045 O O . LYS A 1 134 ? 16.159 -32.552 5.212 1.00 48.62 134 LYS A O 1
ATOM 1050 N N . GLY A 1 135 ? 15.522 -32.429 3.059 1.00 47.94 135 GLY A N 1
ATOM 1051 C CA . GLY A 1 135 ? 16.756 -31.822 2.539 1.00 47.94 135 GLY A CA 1
ATOM 1052 C C . GLY A 1 135 ? 16.774 -30.287 2.530 1.00 47.94 135 GLY A C 1
ATOM 1053 O O . GLY A 1 135 ? 17.850 -29.692 2.525 1.00 47.94 135 GLY A O 1
ATOM 1054 N N . LEU A 1 136 ? 15.612 -29.620 2.587 1.00 46.47 136 LEU A N 1
ATOM 1055 C CA . LEU A 1 136 ? 15.546 -28.150 2.499 1.00 46.47 136 LEU A CA 1
ATOM 1056 C C . LEU A 1 136 ? 16.084 -27.392 3.726 1.00 46.47 136 LEU A C 1
ATOM 1058 O O . LEU A 1 136 ? 16.268 -26.181 3.651 1.00 46.47 136 LEU A O 1
ATOM 1062 N N . LEU A 1 137 ? 16.368 -28.075 4.838 1.00 50.78 137 LEU A N 1
ATOM 1063 C CA . LEU A 1 137 ? 16.985 -27.456 6.019 1.00 50.78 137 LEU A CA 1
ATOM 1064 C C . LEU A 1 137 ? 18.522 -27.500 6.002 1.00 50.78 137 LEU A C 1
ATOM 1066 O O . LEU A 1 137 ? 19.149 -26.991 6.928 1.00 50.78 137 LEU A O 1
ATOM 1070 N N . ALA A 1 138 ? 19.138 -28.081 4.968 1.00 47.25 138 ALA A N 1
ATOM 1071 C CA . ALA A 1 138 ? 20.586 -28.276 4.907 1.00 47.25 138 ALA A CA 1
ATOM 1072 C C . ALA A 1 138 ? 21.198 -27.971 3.530 1.00 47.25 138 ALA A C 1
ATOM 1074 O O . ALA A 1 138 ? 22.282 -28.464 3.235 1.00 47.25 138 ALA A O 1
ATOM 1075 N N . ALA A 1 139 ? 20.541 -27.171 2.682 1.00 52.81 139 ALA A N 1
ATOM 1076 C CA . ALA A 1 139 ? 21.138 -26.727 1.423 1.00 52.81 139 ALA A CA 1
ATOM 1077 C C . ALA A 1 139 ? 22.202 -25.637 1.698 1.00 52.81 139 ALA A C 1
ATOM 1079 O O . ALA A 1 139 ? 21.839 -24.523 2.095 1.00 52.81 139 ALA A O 1
ATOM 1080 N N . PRO A 1 140 ? 23.509 -25.915 1.514 1.00 51.22 140 PRO A N 1
ATOM 1081 C CA . PRO A 1 140 ? 24.544 -24.898 1.647 1.00 51.22 140 PRO A CA 1
ATOM 1082 C C . PRO A 1 140 ? 24.371 -23.876 0.518 1.00 51.22 140 PRO A C 1
ATOM 1084 O O . PRO A 1 140 ? 24.538 -24.204 -0.652 1.00 51.22 140 PRO A O 1
ATOM 1087 N N . GLY A 1 141 ? 23.998 -22.644 0.865 1.00 55.97 141 GLY A N 1
ATOM 1088 C CA . GLY A 1 141 ? 23.850 -21.547 -0.098 1.00 55.97 141 GLY A CA 1
ATOM 1089 C C . GLY A 1 141 ? 22.480 -20.873 -0.120 1.00 55.97 141 GLY A C 1
ATOM 1090 O O . GLY A 1 141 ? 22.350 -19.838 -0.767 1.00 55.97 141 GLY A O 1
ATOM 1091 N N . VAL A 1 142 ? 21.479 -21.378 0.612 1.00 57.34 142 VAL A N 1
ATOM 1092 C CA . VAL A 1 142 ? 20.287 -20.564 0.896 1.00 57.34 142 VAL A CA 1
ATOM 1093 C C . VAL A 1 142 ? 20.713 -19.486 1.896 1.00 57.34 142 VAL A C 1
ATOM 1095 O O . VAL A 1 142 ? 21.169 -19.840 2.990 1.00 57.34 142 VAL A O 1
ATOM 1098 N N . PRO A 1 143 ? 20.636 -18.188 1.548 1.00 55.09 143 PRO A N 1
ATOM 1099 C CA . PRO A 1 143 ? 20.995 -17.129 2.475 1.00 55.09 143 PRO A CA 1
ATOM 1100 C C . PRO A 1 143 ? 20.129 -17.284 3.724 1.00 55.09 143 PRO A C 1
ATOM 1102 O O . PRO A 1 143 ? 18.900 -17.311 3.645 1.00 55.09 143 PRO A O 1
ATOM 1105 N N . LYS A 1 144 ? 20.781 -17.447 4.879 1.00 55.81 144 LYS A N 1
ATOM 1106 C CA . LYS A 1 144 ? 20.103 -17.454 6.176 1.00 55.81 144 LYS A CA 1
ATOM 1107 C C . LYS A 1 144 ? 19.259 -16.176 6.232 1.00 55.81 144 LYS A C 1
ATOM 1109 O O . LYS A 1 144 ? 19.834 -15.117 5.978 1.00 55.81 144 LYS A O 1
ATOM 1114 N N . PRO A 1 145 ? 17.947 -16.246 6.519 1.00 58.38 145 PRO A N 1
ATOM 1115 C CA . PRO A 1 145 ? 17.132 -15.046 6.629 1.00 58.38 145 PRO A CA 1
ATOM 1116 C C . PRO A 1 145 ? 17.793 -14.127 7.657 1.00 58.38 145 PRO A C 1
ATOM 1118 O O . PRO A 1 145 ? 17.949 -14.496 8.823 1.00 58.38 145 PRO A O 1
ATOM 1121 N N . THR A 1 146 ? 18.281 -12.978 7.194 1.00 61.66 146 THR A N 1
ATOM 1122 C CA . THR A 1 146 ? 18.895 -11.963 8.049 1.00 61.66 146 THR A CA 1
ATOM 1123 C C . THR A 1 146 ? 17.866 -11.552 9.099 1.00 61.66 146 THR A C 1
ATOM 1125 O O . THR A 1 146 ? 16.680 -11.464 8.784 1.00 61.66 146 THR A O 1
ATOM 1128 N N . ALA A 1 147 ? 18.296 -11.303 10.339 1.00 59.62 147 ALA A N 1
ATOM 1129 C CA . ALA A 1 147 ? 17.400 -10.933 11.439 1.00 59.62 147 ALA A CA 1
ATOM 1130 C C . ALA A 1 147 ? 16.463 -9.758 11.082 1.00 59.62 147 ALA A C 1
ATOM 1132 O O . ALA A 1 147 ? 15.314 -9.738 11.511 1.00 59.62 147 ALA A O 1
ATOM 1133 N N . GLU A 1 148 ? 16.918 -8.847 10.218 1.00 58.06 148 GLU A N 1
ATOM 1134 C CA . GLU A 1 148 ? 16.136 -7.732 9.668 1.00 58.06 148 GLU A CA 1
ATOM 1135 C C . GLU A 1 148 ? 14.905 -8.200 8.870 1.00 58.06 148 GLU A C 1
ATOM 1137 O O . GLU A 1 148 ? 13.801 -7.718 9.099 1.00 58.06 148 GLU A O 1
ATOM 1142 N N . GLY A 1 149 ? 15.040 -9.228 8.025 1.00 56.31 149 GLY A N 1
ATOM 1143 C CA . GLY A 1 149 ? 13.918 -9.766 7.248 1.00 56.31 149 GLY A CA 1
ATOM 1144 C C . GLY A 1 149 ? 12.876 -10.508 8.093 1.00 56.31 149 GLY A C 1
ATOM 1145 O O . GLY A 1 149 ? 11.757 -10.731 7.637 1.00 56.31 149 GLY A O 1
ATOM 1146 N N . ILE A 1 150 ? 13.210 -10.901 9.325 1.00 62.53 150 ILE A N 1
ATOM 1147 C CA . ILE A 1 150 ? 12.258 -11.539 10.248 1.00 62.53 150 ILE A CA 1
ATOM 1148 C C . ILE A 1 150 ? 11.370 -10.480 10.919 1.00 62.53 150 ILE A C 1
ATOM 1150 O O . ILE A 1 150 ? 10.184 -10.733 11.129 1.00 62.53 150 ILE A O 1
ATOM 1154 N N . ILE A 1 151 ? 11.913 -9.294 11.210 1.00 64.00 151 ILE A N 1
ATOM 1155 C CA . ILE A 1 151 ? 11.185 -8.205 11.879 1.00 64.00 151 ILE A CA 1
ATOM 1156 C C . ILE A 1 151 ? 10.145 -7.589 10.935 1.00 64.00 151 ILE A C 1
ATOM 1158 O O . ILE A 1 151 ? 8.989 -7.439 11.331 1.00 64.00 151 ILE A O 1
ATOM 1162 N N . ASP A 1 152 ? 10.504 -7.357 9.669 1.00 66.50 152 ASP A N 1
ATOM 1163 C CA . ASP A 1 152 ? 9.575 -6.835 8.652 1.00 66.50 152 ASP A CA 1
ATOM 1164 C C . ASP A 1 152 ? 8.339 -7.737 8.465 1.00 66.50 152 ASP A C 1
ATOM 1166 O O . ASP A 1 152 ? 7.237 -7.266 8.186 1.00 66.50 152 ASP A O 1
ATOM 1170 N N . ASN A 1 153 ? 8.496 -9.047 8.676 1.00 74.00 153 ASN A N 1
ATOM 1171 C CA . ASN A 1 153 ? 7.406 -10.014 8.570 1.00 74.00 153 ASN A CA 1
ATOM 1172 C C . ASN A 1 153 ? 6.428 -9.972 9.757 1.00 74.00 153 ASN A C 1
ATOM 1174 O O . ASN A 1 153 ? 5.272 -10.365 9.598 1.00 74.00 153 ASN A O 1
ATOM 1178 N N . LEU A 1 154 ? 6.867 -9.538 10.942 1.00 82.75 154 LEU A N 1
ATOM 1179 C CA . LEU A 1 154 ? 6.034 -9.515 12.150 1.00 82.75 154 LEU A CA 1
ATOM 1180 C C . LEU A 1 154 ? 5.016 -8.378 12.108 1.00 82.75 154 LEU A C 1
ATOM 1182 O O . LEU A 1 154 ? 3.831 -8.622 12.339 1.00 82.75 154 LEU A O 1
ATOM 1186 N N . GLU A 1 155 ? 5.448 -7.167 11.750 1.00 82.94 155 GLU A N 1
ATOM 1187 C CA . GLU A 1 155 ? 4.525 -6.035 11.643 1.00 82.94 155 GLU A CA 1
ATOM 1188 C C . GLU A 1 155 ? 3.492 -6.266 10.531 1.00 82.94 155 GLU A C 1
ATOM 1190 O O . GLU A 1 155 ? 2.309 -5.963 10.699 1.00 82.94 155 GLU A O 1
ATOM 1195 N N . GLU A 1 156 ? 3.915 -6.857 9.411 1.00 81.81 156 GLU A N 1
ATOM 1196 C CA . GLU A 1 156 ? 3.016 -7.220 8.318 1.00 81.81 156 GLU A CA 1
ATOM 1197 C C . GLU A 1 156 ? 1.927 -8.196 8.806 1.00 81.81 156 GLU A C 1
ATOM 1199 O O . GLU A 1 156 ? 0.738 -7.972 8.578 1.00 81.81 156 GLU A O 1
ATOM 1204 N N . LEU A 1 157 ? 2.298 -9.228 9.573 1.00 85.12 157 LEU A N 1
ATOM 1205 C CA . LEU A 1 157 ? 1.348 -10.192 10.145 1.00 85.12 157 LEU A CA 1
ATOM 1206 C C . LEU A 1 157 ? 0.344 -9.556 11.117 1.00 85.12 157 LEU A C 1
ATOM 1208 O O . LEU A 1 157 ? -0.817 -9.974 11.156 1.00 85.12 157 LEU A O 1
ATOM 1212 N N . GLU A 1 158 ? 0.761 -8.565 11.904 1.00 87.00 158 GLU A N 1
ATOM 1213 C CA . GLU A 1 158 ? -0.145 -7.838 12.799 1.00 87.00 158 GLU A CA 1
ATOM 1214 C C . GLU A 1 158 ? -1.193 -7.032 12.028 1.00 87.00 158 GLU A C 1
ATOM 1216 O O . GLU A 1 158 ? -2.349 -6.975 12.455 1.00 87.00 158 GLU A O 1
ATOM 1221 N N . GLN A 1 159 ? -0.829 -6.476 10.867 1.00 85.81 159 GLN A N 1
ATOM 1222 C CA . GLN A 1 159 ? -1.772 -5.766 9.998 1.00 85.81 159 GLN A CA 1
ATOM 1223 C C . GLN A 1 159 ? -2.887 -6.702 9.529 1.00 85.81 159 GLN A C 1
ATOM 1225 O O . GLN A 1 159 ? -4.058 -6.396 9.736 1.00 85.81 159 GLN A O 1
ATOM 1230 N N . TYR A 1 160 ? -2.542 -7.877 8.994 1.00 86.75 160 TYR A N 1
ATOM 1231 C CA . TYR A 1 160 ? -3.532 -8.867 8.548 1.00 86.75 160 TYR A CA 1
ATOM 1232 C C . TYR A 1 160 ? -4.437 -9.356 9.687 1.00 86.75 160 TYR A C 1
ATOM 1234 O O . TYR A 1 160 ? -5.657 -9.456 9.520 1.00 86.75 160 TYR A O 1
ATOM 1242 N N . LYS A 1 161 ? -3.869 -9.594 10.879 1.00 88.81 161 LYS A N 1
ATOM 1243 C CA . LYS A 1 161 ? -4.645 -9.988 12.068 1.00 88.81 161 LYS A CA 1
ATOM 1244 C C . LYS A 1 161 ? -5.630 -8.908 12.508 1.00 88.81 161 LYS A C 1
ATOM 1246 O O . LYS A 1 161 ? -6.752 -9.251 12.870 1.00 88.81 161 LYS A O 1
ATOM 1251 N N . ALA A 1 162 ? -5.250 -7.632 12.445 1.00 88.62 162 ALA A N 1
ATOM 1252 C CA . ALA A 1 162 ? -6.143 -6.522 12.778 1.00 88.62 162 ALA A CA 1
ATOM 1253 C C . ALA A 1 162 ? -7.348 -6.424 11.821 1.00 88.62 162 ALA A C 1
ATOM 1255 O O . ALA A 1 162 ? -8.414 -5.952 12.217 1.00 88.62 162 ALA A O 1
ATOM 1256 N N . VAL A 1 163 ? -7.204 -6.895 10.577 1.00 87.81 163 VAL A N 1
ATOM 1257 C CA . VAL A 1 163 ? -8.301 -6.947 9.592 1.00 87.81 163 VAL A CA 1
ATOM 1258 C C . VAL A 1 163 ? -9.132 -8.223 9.692 1.00 87.81 163 VAL A C 1
ATOM 1260 O O . VAL A 1 163 ? -10.263 -8.267 9.210 1.00 87.81 163 VAL A O 1
ATOM 1263 N N . GLY A 1 164 ? -8.609 -9.258 10.351 1.00 91.19 164 GLY A N 1
ATOM 1264 C CA . GLY A 1 164 ? -9.242 -10.574 10.372 1.00 91.19 164 GLY A CA 1
ATOM 1265 C C . GLY A 1 164 ? -9.244 -11.230 8.990 1.00 91.19 164 GLY A C 1
ATOM 1266 O O . GLY A 1 164 ? -10.169 -11.971 8.665 1.00 91.19 164 GLY A O 1
ATOM 1267 N N . ILE A 1 165 ? -8.237 -10.926 8.166 1.00 89.75 165 ILE A N 1
ATOM 1268 C CA . ILE A 1 165 ? -8.093 -11.439 6.802 1.00 89.75 165 ILE A CA 1
ATOM 1269 C C . ILE A 1 165 ? -6.821 -12.299 6.732 1.00 89.75 165 ILE A C 1
ATOM 1271 O O . ILE A 1 165 ? -5.782 -11.876 7.244 1.00 89.75 165 ILE A O 1
ATOM 1275 N N . PRO A 1 166 ? -6.859 -13.498 6.120 1.00 91.56 166 PRO A N 1
ATOM 1276 C CA . PRO A 1 166 ? -5.660 -14.311 5.912 1.00 91.56 166 PRO A CA 1
ATOM 1277 C C . PRO A 1 166 ? -4.619 -13.586 5.044 1.00 91.56 166 PRO A C 1
ATOM 1279 O O . PRO A 1 166 ? -4.986 -12.959 4.050 1.00 91.56 166 PRO A O 1
ATOM 1282 N N . ARG A 1 167 ? -3.325 -13.721 5.379 1.00 86.31 167 ARG A N 1
ATOM 1283 C CA . ARG A 1 167 ? -2.200 -13.023 4.716 1.00 86.31 167 ARG A CA 1
ATOM 1284 C C . ARG A 1 167 ? -2.189 -13.161 3.191 1.00 86.31 167 ARG A C 1
ATOM 1286 O O . ARG A 1 167 ? -1.882 -12.203 2.499 1.00 86.31 167 ARG A O 1
ATOM 1293 N N . ASP A 1 168 ? -2.582 -14.324 2.689 1.00 89.25 168 ASP A N 1
ATOM 1294 C CA . ASP A 1 168 ? -2.455 -14.669 1.271 1.00 89.25 168 ASP A CA 1
ATOM 1295 C C . ASP A 1 168 ? -3.785 -14.597 0.507 1.00 89.25 168 ASP A C 1
ATOM 1297 O O . ASP A 1 168 ? -3.848 -14.962 -0.660 1.00 89.25 168 ASP A O 1
ATOM 1301 N N . SER A 1 169 ? -4.849 -14.106 1.151 1.00 95.56 169 SER A N 1
ATOM 1302 C CA . SER A 1 169 ? -6.191 -14.094 0.552 1.00 95.56 169 SER A CA 1
ATOM 1303 C C . SER A 1 169 ? -6.449 -12.933 -0.406 1.00 95.56 169 SER A C 1
ATOM 1305 O O . SER A 1 169 ? -7.475 -12.933 -1.079 1.00 95.56 169 SER A O 1
ATOM 1307 N N . ILE A 1 170 ? -5.555 -11.939 -0.462 1.00 96.69 170 ILE A N 1
ATOM 1308 C CA . ILE A 1 170 ? -5.638 -10.793 -1.375 1.00 96.69 170 ILE A CA 1
ATOM 1309 C C . ILE A 1 170 ? -4.288 -10.620 -2.043 1.00 96.69 170 ILE A C 1
ATOM 1311 O O . ILE A 1 170 ? -3.249 -10.586 -1.381 1.00 96.69 170 ILE A O 1
ATOM 1315 N N . TYR A 1 171 ? -4.301 -10.446 -3.355 1.00 96.94 171 TYR A N 1
ATOM 1316 C CA . TYR A 1 171 ? -3.088 -10.308 -4.137 1.00 96.94 171 TYR A CA 1
ATOM 1317 C C . TYR A 1 171 ? -3.265 -9.296 -5.267 1.00 96.94 171 TYR A C 1
ATOM 1319 O O . TYR A 1 171 ? -4.363 -9.001 -5.738 1.00 96.94 171 TYR A O 1
ATOM 1327 N N . VAL A 1 172 ? -2.140 -8.717 -5.688 1.00 98.06 172 VAL A N 1
ATOM 1328 C CA . VAL A 1 172 ? -2.086 -7.814 -6.839 1.00 98.06 172 VAL A CA 1
ATOM 1329 C C . VAL A 1 172 ? -1.757 -8.640 -8.073 1.00 98.06 172 VAL A C 1
ATOM 1331 O O . VAL A 1 172 ? -0.699 -9.272 -8.151 1.00 98.06 172 VAL A O 1
ATOM 1334 N N . CYS A 1 173 ? -2.649 -8.600 -9.052 1.00 98.06 173 CYS A N 1
ATOM 1335 C CA . CYS A 1 173 ? -2.469 -9.229 -10.348 1.00 98.06 173 CYS A CA 1
ATOM 1336 C C . CYS A 1 173 ? -2.138 -8.194 -11.418 1.00 98.06 173 CYS A C 1
ATOM 1338 O O . CYS A 1 173 ? -2.418 -6.999 -11.289 1.00 98.06 173 CYS A O 1
ATOM 1340 N N . HIS A 1 174 ? -1.555 -8.674 -12.514 1.00 98.44 174 HIS A N 1
ATOM 1341 C CA . HIS A 1 174 ? -1.333 -7.856 -13.693 1.00 98.44 174 HIS A CA 1
ATOM 1342 C C . HIS A 1 174 ? -1.501 -8.655 -14.979 1.00 98.44 174 HIS A C 1
ATOM 1344 O O . HIS A 1 174 ? -1.227 -9.854 -15.035 1.00 98.44 174 HIS A O 1
ATOM 1350 N N . ARG A 1 175 ? -1.924 -7.960 -16.032 1.00 98.38 175 ARG A N 1
ATOM 1351 C CA . ARG A 1 175 ? -1.948 -8.453 -17.407 1.00 98.38 175 ARG A CA 1
ATOM 1352 C C . ARG A 1 175 ? -1.246 -7.437 -18.293 1.00 98.38 175 ARG A C 1
ATOM 1354 O O . ARG A 1 175 ? -1.592 -6.261 -18.262 1.00 98.38 175 ARG A O 1
ATOM 1361 N N . ALA A 1 176 ? -0.292 -7.889 -19.096 1.00 98.25 176 ALA A N 1
ATOM 1362 C CA . ALA A 1 176 ? 0.425 -7.039 -20.036 1.00 98.25 176 ALA A CA 1
ATOM 1363 C C . ALA A 1 176 ? 0.089 -7.420 -21.478 1.00 98.25 176 ALA A C 1
ATOM 1365 O O . ALA A 1 176 ? -0.055 -8.597 -21.816 1.00 98.25 176 ALA A O 1
ATOM 1366 N N . ARG A 1 177 ? -0.045 -6.413 -22.341 1.00 98.38 177 ARG A N 1
ATOM 1367 C CA . ARG A 1 177 ? -0.234 -6.583 -23.781 1.00 98.38 177 ARG A CA 1
ATOM 1368 C C . ARG A 1 177 ? 0.697 -5.643 -24.528 1.00 98.38 177 ARG A C 1
ATOM 1370 O O . ARG A 1 177 ? 0.650 -4.432 -24.329 1.00 98.38 177 ARG A O 1
ATOM 1377 N N . LYS A 1 178 ? 1.508 -6.188 -25.433 1.00 98.25 178 LYS A N 1
ATOM 1378 C CA . LYS A 1 178 ? 2.380 -5.378 -26.289 1.00 98.25 178 LYS A CA 1
ATOM 1379 C C . LYS A 1 178 ? 1.552 -4.486 -27.216 1.00 98.25 178 LYS A C 1
ATOM 1381 O O . LYS A 1 178 ? 0.646 -4.975 -27.899 1.00 98.25 178 LYS A O 1
ATOM 1386 N N . ILE A 1 179 ? 1.871 -3.193 -27.260 1.00 98.31 179 ILE A N 1
ATOM 1387 C CA . ILE A 1 179 ? 1.223 -2.242 -28.166 1.00 98.31 179 ILE A CA 1
ATOM 1388 C C . ILE A 1 179 ? 1.904 -2.350 -29.544 1.00 98.31 179 ILE A C 1
ATOM 1390 O O . ILE A 1 179 ? 3.128 -2.238 -29.631 1.00 98.31 179 ILE A O 1
ATOM 1394 N N . PRO A 1 180 ? 1.160 -2.568 -30.646 1.00 98.19 180 PRO A N 1
ATOM 1395 C CA . PRO A 1 180 ? 1.756 -2.632 -31.978 1.00 98.19 180 PRO A CA 1
ATOM 1396 C C . PRO A 1 180 ? 2.505 -1.341 -32.333 1.00 98.19 180 PRO A C 1
ATOM 1398 O O . PRO A 1 180 ? 1.991 -0.248 -32.102 1.00 98.19 180 PRO A O 1
ATOM 1401 N N . LYS A 1 181 ? 3.684 -1.468 -32.960 1.00 97.25 181 LYS A N 1
ATOM 1402 C CA . LYS A 1 181 ? 4.536 -0.341 -33.402 1.00 97.25 181 LYS A CA 1
ATOM 1403 C C . LYS A 1 181 ? 5.026 0.573 -32.264 1.00 97.25 181 LYS A C 1
ATOM 1405 O O . LYS A 1 181 ? 5.310 1.744 -32.499 1.00 97.25 181 LYS A O 1
ATOM 1410 N N . SER A 1 182 ? 5.108 0.055 -31.042 1.00 97.75 182 SER A N 1
ATOM 1411 C CA . SER A 1 182 ? 5.591 0.780 -29.870 1.00 97.75 182 SER A CA 1
ATOM 1412 C C . SER A 1 182 ? 6.439 -0.140 -28.991 1.00 97.75 182 SER A C 1
ATOM 1414 O O . SER A 1 182 ? 6.199 -1.347 -28.951 1.00 97.75 182 SER A O 1
ATOM 1416 N N . ASP A 1 183 ? 7.393 0.435 -28.260 1.00 97.06 183 ASP A N 1
ATOM 1417 C CA . ASP A 1 183 ? 8.182 -0.278 -27.242 1.00 97.06 183 ASP A CA 1
ATOM 1418 C C . ASP A 1 183 ? 7.451 -0.372 -25.892 1.00 97.06 183 ASP A C 1
ATOM 1420 O O . ASP A 1 183 ? 7.981 -0.881 -24.908 1.00 97.06 183 ASP A O 1
ATOM 1424 N N . TYR A 1 184 ? 6.212 0.119 -25.839 1.00 97.94 184 TYR A N 1
ATOM 1425 C CA . TYR A 1 184 ? 5.383 0.108 -24.646 1.00 97.94 184 TYR A CA 1
ATOM 1426 C C . TYR A 1 184 ? 4.446 -1.105 -24.610 1.00 97.94 184 TYR A C 1
ATOM 1428 O O . TYR A 1 184 ? 3.902 -1.565 -25.620 1.00 97.94 184 TYR A O 1
ATOM 1436 N N . TYR A 1 185 ? 4.185 -1.554 -23.392 1.00 98.38 185 TYR A N 1
ATOM 1437 C CA . TYR A 1 185 ? 3.153 -2.505 -23.025 1.00 98.38 185 TYR A CA 1
ATOM 1438 C C . TYR A 1 185 ? 1.999 -1.757 -22.364 1.00 98.38 185 TYR A C 1
ATOM 1440 O O . TYR A 1 185 ? 2.203 -0.855 -21.550 1.00 98.38 185 TYR A O 1
ATOM 1448 N N . GLN A 1 186 ? 0.780 -2.134 -22.726 1.00 98.44 186 GLN A N 1
ATOM 1449 C CA . GLN A 1 186 ? -0.435 -1.778 -22.009 1.00 98.44 186 GLN A CA 1
ATOM 1450 C C . GLN A 1 186 ? -0.580 -2.764 -20.854 1.00 98.44 186 GLN A C 1
ATOM 1452 O O . GLN A 1 186 ? -0.712 -3.968 -21.082 1.00 98.44 186 GLN A O 1
ATOM 1457 N N . VAL A 1 187 ? -0.486 -2.264 -19.628 1.00 98.31 187 VAL A N 1
ATOM 1458 C CA . VAL A 1 187 ? -0.494 -3.073 -18.410 1.00 98.31 187 VAL A CA 1
ATOM 1459 C C . VAL A 1 187 ? -1.755 -2.745 -17.632 1.00 98.31 187 VAL A C 1
ATOM 1461 O O . VAL A 1 187 ? -1.962 -1.600 -17.235 1.00 98.31 187 VAL A O 1
ATOM 1464 N N . GLN A 1 188 ? -2.584 -3.758 -17.413 1.00 98.50 188 GLN A N 1
ATOM 1465 C CA . GLN A 1 188 ? -3.744 -3.696 -16.541 1.00 98.50 188 GLN A CA 1
ATOM 1466 C C . GLN A 1 188 ? -3.370 -4.330 -15.203 1.00 98.50 188 GLN A C 1
ATOM 1468 O O . GLN A 1 188 ? -3.060 -5.519 -15.142 1.00 98.50 188 GLN A O 1
ATOM 1473 N N . ILE A 1 189 ? -3.380 -3.530 -14.148 1.00 98.50 189 ILE A N 1
ATOM 1474 C CA . ILE A 1 189 ? -3.170 -3.937 -12.761 1.00 98.50 189 ILE A CA 1
ATOM 1475 C C . ILE A 1 189 ? -4.549 -4.043 -12.115 1.00 98.50 189 ILE A C 1
ATOM 1477 O O . ILE A 1 189 ? -5.395 -3.185 -12.350 1.00 98.50 189 ILE A O 1
ATOM 1481 N N . TYR A 1 190 ? -4.789 -5.075 -11.317 1.00 98.38 190 TYR A N 1
ATOM 1482 C CA . TYR A 1 190 ? -6.046 -5.233 -10.588 1.00 98.38 190 TYR A CA 1
ATOM 1483 C C . TYR A 1 190 ? -5.813 -5.981 -9.274 1.00 98.38 190 TYR A C 1
ATOM 1485 O O . TYR A 1 190 ? -4.816 -6.695 -9.126 1.00 98.38 190 TYR A O 1
ATOM 1493 N N . LEU A 1 191 ? -6.705 -5.777 -8.305 1.00 98.19 191 LEU A N 1
ATOM 1494 C CA . LEU A 1 191 ? -6.743 -6.593 -7.092 1.00 98.19 191 LEU A CA 1
ATOM 1495 C C . LEU A 1 191 ? -7.612 -7.818 -7.324 1.00 98.19 191 LEU A C 1
ATOM 1497 O O . LEU A 1 191 ? -8.664 -7.731 -7.956 1.00 98.19 191 LEU A O 1
ATOM 1501 N N . ASP A 1 192 ? -7.166 -8.936 -6.780 1.00 98.06 192 ASP A N 1
ATOM 1502 C CA . ASP A 1 192 ? -7.899 -10.189 -6.786 1.00 98.06 192 ASP A CA 1
ATOM 1503 C C . ASP A 1 192 ? -7.819 -10.813 -5.388 1.00 98.06 192 ASP A C 1
ATOM 1505 O O . ASP A 1 192 ? -6.961 -10.444 -4.573 1.00 98.06 192 ASP A O 1
ATOM 1509 N N . ALA A 1 193 ? -8.771 -11.682 -5.074 1.00 97.31 193 ALA A N 1
ATOM 1510 C CA . ALA A 1 193 ? -8.888 -12.285 -3.758 1.00 97.31 193 ALA A CA 1
ATOM 1511 C C . ALA A 1 193 ? -9.467 -13.695 -3.847 1.00 97.31 193 ALA A C 1
ATOM 1513 O O . ALA A 1 193 ? -10.296 -13.981 -4.709 1.00 97.31 193 ALA A O 1
ATOM 1514 N N . ASP A 1 194 ? -9.089 -14.554 -2.902 1.00 96.94 194 ASP A N 1
ATOM 1515 C CA . ASP A 1 194 ? -9.619 -15.922 -2.815 1.00 96.94 194 ASP A CA 1
ATOM 1516 C C . ASP A 1 194 ? -11.144 -15.936 -2.627 1.00 96.94 194 ASP A C 1
ATOM 1518 O O . ASP A 1 194 ? -11.839 -16.825 -3.117 1.00 96.94 194 ASP A O 1
ATOM 1522 N N . GLU A 1 195 ? -11.673 -14.930 -1.925 1.00 96.75 195 GLU A N 1
ATOM 1523 C CA . GLU A 1 195 ? -13.098 -14.771 -1.667 1.00 96.75 195 GLU A CA 1
ATOM 1524 C C . GLU A 1 195 ? -13.570 -13.375 -2.101 1.00 96.75 195 GLU A C 1
ATOM 1526 O O . GLU A 1 195 ? -13.071 -12.351 -1.630 1.00 96.75 195 GLU A O 1
ATOM 1531 N N . ALA A 1 196 ? -14.585 -13.313 -2.969 1.00 95.75 196 ALA A N 1
ATOM 1532 C CA . ALA A 1 196 ? -15.103 -12.048 -3.504 1.00 95.75 196 ALA A CA 1
ATOM 1533 C C . ALA A 1 196 ? -15.629 -11.092 -2.413 1.00 95.75 196 ALA A C 1
ATOM 1535 O O . ALA A 1 196 ? -15.526 -9.874 -2.550 1.00 95.75 196 ALA A O 1
ATOM 1536 N N . SER A 1 197 ? -16.124 -11.639 -1.295 1.00 95.62 197 SER A N 1
ATOM 1537 C CA . SER A 1 197 ? -16.620 -10.875 -0.142 1.00 95.62 197 SER A CA 1
ATOM 1538 C C . SER A 1 197 ? -15.533 -10.022 0.529 1.00 95.62 197 SER A C 1
ATOM 1540 O O . SER A 1 197 ? -15.837 -9.063 1.243 1.00 95.62 197 SER A O 1
ATOM 1542 N N . ILE A 1 198 ? -14.256 -10.350 0.306 1.00 96.06 198 ILE A N 1
ATOM 1543 C CA . ILE A 1 198 ? -13.118 -9.584 0.810 1.00 96.06 198 ILE A CA 1
ATOM 1544 C C . ILE A 1 198 ? -12.949 -8.285 0.015 1.00 96.06 198 ILE A C 1
ATOM 1546 O O . ILE A 1 198 ? -12.711 -7.235 0.617 1.00 96.06 198 ILE A O 1
ATOM 1550 N N . LEU A 1 199 ? -13.139 -8.324 -1.308 1.00 96.56 199 LEU A N 1
ATOM 1551 C CA . LEU A 1 199 ? -13.027 -7.141 -2.169 1.00 96.56 199 LEU A CA 1
ATOM 1552 C C . LEU A 1 199 ? -14.083 -6.081 -1.818 1.00 96.56 199 LEU A C 1
ATOM 1554 O O . LEU A 1 199 ? -13.788 -4.887 -1.851 1.00 96.56 199 LEU A O 1
ATOM 1558 N N . ASP A 1 200 ? -15.274 -6.497 -1.379 1.00 96.56 200 ASP A N 1
ATOM 1559 C CA . ASP A 1 200 ? -16.345 -5.590 -0.938 1.00 96.56 200 ASP A CA 1
ATOM 1560 C C . ASP A 1 200 ? -16.003 -4.815 0.348 1.00 96.56 200 ASP A C 1
ATOM 1562 O O . ASP A 1 200 ? -16.580 -3.750 0.621 1.00 96.56 200 ASP A O 1
ATOM 1566 N N . LYS A 1 201 ? -15.064 -5.330 1.154 1.00 96.50 201 LYS A N 1
ATOM 1567 C CA . LYS A 1 201 ? -14.585 -4.688 2.391 1.00 96.50 201 LYS A CA 1
ATOM 1568 C C . LYS A 1 201 ? -13.515 -3.630 2.124 1.00 96.50 201 LYS A C 1
ATOM 1570 O O . LYS A 1 201 ? -13.222 -2.839 3.023 1.00 96.50 201 LYS A O 1
ATOM 1575 N N . ILE A 1 202 ? -12.943 -3.599 0.923 1.00 97.44 202 ILE A N 1
ATOM 1576 C CA . ILE A 1 202 ? -11.932 -2.616 0.535 1.00 97.44 202 ILE A CA 1
ATOM 1577 C C . ILE A 1 202 ? -12.616 -1.262 0.312 1.00 97.44 202 ILE A C 1
ATOM 1579 O O . ILE A 1 202 ? -13.672 -1.164 -0.315 1.00 97.44 202 ILE A O 1
ATOM 1583 N N . ASP A 1 203 ? -12.022 -0.213 0.872 1.00 97.81 203 ASP A N 1
ATOM 1584 C CA . ASP A 1 203 ? -12.441 1.175 0.674 1.00 97.81 203 ASP A CA 1
ATOM 1585 C C . ASP A 1 203 ? -11.727 1.778 -0.542 1.00 97.81 203 ASP A C 1
ATOM 1587 O O . ASP A 1 203 ? -12.353 2.285 -1.471 1.00 97.81 203 ASP A O 1
ATOM 1591 N N . LYS A 1 204 ? -10.396 1.650 -0.579 1.00 98.06 204 LYS A N 1
ATOM 1592 C CA . LYS A 1 204 ? -9.562 2.148 -1.676 1.00 98.06 204 LYS A CA 1
ATOM 1593 C C . LYS A 1 204 ? -8.262 1.368 -1.815 1.00 98.06 204 LYS A C 1
ATOM 1595 O O . LYS A 1 204 ? -7.739 0.822 -0.841 1.00 98.06 204 LYS A O 1
ATOM 1600 N N . ALA A 1 205 ? -7.720 1.392 -3.025 1.00 98.44 205 ALA A N 1
ATOM 1601 C CA . ALA A 1 205 ? -6.404 0.871 -3.360 1.00 98.44 205 ALA A CA 1
ATOM 1602 C C . ALA A 1 205 ? -5.538 1.995 -3.939 1.00 98.44 205 ALA A C 1
ATOM 1604 O O . ALA A 1 205 ? -5.918 2.629 -4.925 1.00 98.44 205 ALA A O 1
ATOM 1605 N N . THR A 1 206 ? -4.377 2.248 -3.339 1.00 98.50 206 THR A N 1
ATOM 1606 C CA . THR A 1 206 ? -3.393 3.217 -3.832 1.00 98.50 206 THR A CA 1
ATOM 1607 C C . THR A 1 206 ? -2.180 2.480 -4.384 1.00 98.50 206 THR A C 1
ATOM 1609 O O . THR A 1 206 ? -1.435 1.842 -3.646 1.00 98.50 206 THR A O 1
ATOM 1612 N N . TYR A 1 207 ? -1.964 2.580 -5.689 1.00 98.56 207 TYR A N 1
ATOM 1613 C CA . TYR A 1 207 ? -0.827 2.005 -6.396 1.00 98.56 207 TYR A CA 1
ATOM 1614 C C . TYR A 1 207 ? 0.337 2.991 -6.420 1.00 98.56 207 TYR A C 1
ATOM 1616 O O . TYR A 1 207 ? 0.199 4.112 -6.916 1.00 98.56 207 TYR A O 1
ATOM 1624 N N . LEU A 1 208 ? 1.486 2.555 -5.912 1.00 98.44 208 LEU A N 1
ATOM 1625 C CA . LEU A 1 208 ? 2.748 3.285 -5.954 1.00 98.44 208 LEU A CA 1
ATOM 1626 C C . LEU A 1 208 ? 3.562 2.782 -7.150 1.00 98.44 208 LEU A C 1
ATOM 1628 O O . LEU A 1 208 ? 4.188 1.719 -7.104 1.00 98.44 208 LEU A O 1
ATOM 1632 N N . LEU A 1 209 ? 3.515 3.546 -8.234 1.00 98.12 209 LEU A N 1
ATOM 1633 C CA . LEU A 1 209 ? 4.233 3.293 -9.475 1.00 98.12 209 LEU A CA 1
ATOM 1634 C C . LEU A 1 209 ? 5.725 3.639 -9.343 1.00 98.12 209 LEU A C 1
ATOM 1636 O O . LEU A 1 209 ? 6.183 4.274 -8.387 1.00 98.12 209 LEU A O 1
ATOM 1640 N N . HIS A 1 210 ? 6.497 3.222 -10.346 1.00 97.38 210 HIS A N 1
ATOM 1641 C CA . HIS A 1 210 ? 7.912 3.558 -10.443 1.00 97.38 210 HIS A CA 1
ATOM 1642 C C . HIS A 1 210 ? 8.119 5.091 -10.529 1.00 97.38 210 HIS A C 1
ATOM 1644 O O . HIS A 1 210 ? 7.302 5.777 -11.146 1.00 97.38 210 HIS A O 1
ATOM 1650 N N . PRO A 1 211 ? 9.216 5.659 -9.986 1.00 97.31 211 PRO A N 1
ATOM 1651 C CA . PRO A 1 211 ? 9.463 7.109 -10.009 1.00 97.31 211 PRO A CA 1
ATOM 1652 C C . PRO A 1 211 ? 9.533 7.765 -11.397 1.00 97.31 211 PRO A C 1
ATOM 1654 O O . PRO A 1 211 ? 9.502 8.984 -11.495 1.00 97.31 211 PRO A O 1
ATOM 1657 N N . THR A 1 212 ? 9.649 6.981 -12.471 1.00 96.94 212 THR A N 1
ATOM 1658 C CA . THR A 1 212 ? 9.645 7.488 -13.854 1.00 96.94 212 THR A CA 1
ATOM 1659 C C . THR A 1 212 ? 8.253 7.873 -14.355 1.00 96.94 212 THR A C 1
ATOM 1661 O O . THR A 1 212 ? 8.148 8.530 -15.390 1.00 96.94 212 THR A O 1
ATOM 1664 N N . PHE A 1 213 ? 7.185 7.458 -13.670 1.00 97.38 213 PHE A N 1
ATOM 1665 C CA . PHE A 1 213 ? 5.825 7.890 -13.981 1.00 97.38 213 PHE A CA 1
ATOM 1666 C C . PHE A 1 213 ? 5.594 9.295 -13.421 1.00 97.38 213 PHE A C 1
ATOM 1668 O O . PHE A 1 213 ? 5.956 9.581 -12.283 1.00 97.38 213 PHE A O 1
ATOM 1675 N N . SER A 1 214 ? 4.955 10.167 -14.205 1.00 96.62 214 SER A N 1
ATOM 1676 C CA . SER A 1 214 ? 4.612 11.526 -13.764 1.00 96.62 214 SER A CA 1
ATOM 1677 C C . SER A 1 214 ? 3.680 11.520 -12.550 1.00 96.62 214 SER A C 1
ATOM 1679 O O . SER A 1 214 ? 3.820 12.333 -11.644 1.00 96.62 214 SER A O 1
ATOM 1681 N N . GLU A 1 215 ? 2.747 10.570 -12.522 1.00 97.38 215 GLU A N 1
ATOM 1682 C CA . GLU A 1 215 ? 1.861 10.305 -11.394 1.00 97.38 215 GLU A CA 1
ATOM 1683 C C . GLU A 1 215 ? 2.338 9.042 -10.690 1.00 97.38 215 GLU A C 1
ATOM 1685 O O . GLU A 1 215 ? 1.966 7.926 -11.054 1.00 97.38 215 GLU A O 1
ATOM 1690 N N . ARG A 1 216 ? 3.203 9.224 -9.694 1.00 97.25 216 ARG A N 1
ATOM 1691 C CA . ARG A 1 216 ? 3.767 8.110 -8.930 1.00 97.25 216 ARG A CA 1
ATOM 1692 C C . ARG A 1 216 ? 2.713 7.377 -8.103 1.00 97.25 216 ARG A C 1
ATOM 1694 O O . ARG A 1 216 ? 2.841 6.181 -7.889 1.00 97.25 216 ARG A O 1
ATOM 1701 N N . GLU A 1 217 ? 1.687 8.077 -7.640 1.00 98.38 217 GLU A N 1
ATOM 1702 C CA . GLU A 1 217 ? 0.647 7.512 -6.787 1.00 98.38 217 GLU A CA 1
ATOM 1703 C C . GLU A 1 217 ? -0.700 7.617 -7.487 1.00 98.38 217 GLU A C 1
ATOM 1705 O O . GLU A 1 217 ? -1.122 8.704 -7.885 1.00 98.38 217 GLU A O 1
ATOM 1710 N N . ARG A 1 218 ? -1.386 6.485 -7.636 1.00 98.38 218 ARG A N 1
ATOM 1711 C CA . ARG A 1 218 ? -2.724 6.435 -8.230 1.00 98.38 218 ARG A CA 1
ATOM 1712 C C . ARG A 1 218 ? -3.675 5.706 -7.312 1.00 98.38 218 ARG A C 1
ATOM 1714 O O . ARG A 1 218 ? -3.425 4.567 -6.942 1.00 98.38 218 ARG A O 1
ATOM 1721 N N . THR A 1 219 ? -4.771 6.365 -6.958 1.00 98.50 219 THR A N 1
ATOM 1722 C CA . THR A 1 219 ? -5.763 5.822 -6.028 1.00 98.50 219 THR A CA 1
ATOM 1723 C C . THR A 1 219 ? -7.051 5.480 -6.761 1.00 98.50 219 THR A C 1
ATOM 1725 O O . THR A 1 219 ? -7.589 6.313 -7.489 1.00 98.50 219 THR A O 1
ATOM 1728 N N . VAL A 1 220 ? -7.555 4.268 -6.538 1.00 98.44 220 VAL A N 1
ATOM 1729 C CA . VAL A 1 220 ? -8.832 3.777 -7.056 1.00 98.44 220 VAL A CA 1
ATOM 1730 C C . VAL A 1 220 ? -9.751 3.483 -5.872 1.00 98.44 220 VAL A C 1
ATOM 1732 O O . VAL A 1 220 ? -9.426 2.673 -5.008 1.00 98.44 220 VAL A O 1
ATOM 1735 N N . ASN A 1 221 ? -10.900 4.159 -5.823 1.00 97.69 221 ASN A N 1
ATOM 1736 C CA . ASN A 1 221 ? -11.846 4.095 -4.697 1.00 97.69 221 ASN A CA 1
ATOM 1737 C C . ASN A 1 221 ? -13.041 3.162 -4.961 1.00 97.69 221 ASN A C 1
ATOM 1739 O O . ASN A 1 221 ? -14.002 3.152 -4.198 1.00 97.69 221 ASN A O 1
ATOM 1743 N N . LYS A 1 222 ? -13.061 2.450 -6.096 1.00 95.62 222 LYS A N 1
ATOM 1744 C CA . LYS A 1 222 ? -14.205 1.625 -6.493 1.00 95.62 222 LYS A CA 1
ATOM 1745 C C . LYS A 1 222 ? -13.751 0.333 -7.164 1.00 95.62 222 LYS A C 1
ATOM 1747 O O . LYS A 1 222 ? -12.886 0.361 -8.036 1.00 95.62 222 LYS A O 1
ATOM 1752 N N . ALA A 1 223 ? -14.382 -0.777 -6.782 1.00 94.06 223 ALA A N 1
ATOM 1753 C CA . ALA A 1 223 ? -14.226 -2.066 -7.448 1.00 94.06 223 ALA A CA 1
ATOM 1754 C C . ALA A 1 223 ? -14.546 -1.942 -8.959 1.00 94.06 223 ALA A C 1
ATOM 1756 O O . ALA A 1 223 ? -15.500 -1.236 -9.312 1.00 94.06 223 ALA A O 1
ATOM 1757 N N . PRO A 1 224 ? -13.774 -2.597 -9.848 1.00 95.75 224 PRO A N 1
ATOM 1758 C CA . PRO A 1 224 ? -12.832 -3.694 -9.583 1.00 95.75 224 PRO A CA 1
ATOM 1759 C C . PRO A 1 224 ? -11.403 -3.275 -9.175 1.00 95.75 224 PRO A C 1
ATOM 1761 O O . PRO A 1 224 ? -10.498 -4.102 -9.227 1.00 95.75 224 PRO A O 1
ATOM 1764 N N . PHE A 1 225 ? -11.185 -2.024 -8.745 1.00 97.94 225 PHE A N 1
ATOM 1765 C CA . PHE A 1 225 ? -9.860 -1.511 -8.372 1.00 97.94 225 PHE A CA 1
ATOM 1766 C C . PHE A 1 225 ? -8.832 -1.725 -9.490 1.00 97.94 225 PHE A C 1
ATOM 1768 O O . PHE A 1 225 ? -7.695 -2.110 -9.247 1.00 97.94 225 PHE A O 1
ATOM 1775 N N . ASP A 1 226 ? -9.244 -1.529 -10.737 1.00 98.06 226 ASP A N 1
ATOM 1776 C CA . ASP A 1 226 ? -8.379 -1.690 -11.889 1.00 98.06 226 ASP A CA 1
ATOM 1777 C C . ASP A 1 226 ? -7.622 -0.396 -12.198 1.00 98.06 226 ASP A C 1
ATOM 1779 O O . ASP A 1 226 ? -8.127 0.721 -12.075 1.00 98.06 226 ASP A O 1
ATOM 1783 N N . LEU A 1 227 ? -6.366 -0.557 -12.599 1.00 98.19 227 LEU A N 1
ATOM 1784 C CA . LEU A 1 227 ? -5.502 0.526 -13.025 1.00 98.19 227 LEU A CA 1
ATOM 1785 C C . LEU A 1 227 ? -4.817 0.142 -14.331 1.00 98.19 227 LEU A C 1
ATOM 1787 O O . LEU A 1 227 ? -4.053 -0.818 -14.397 1.00 98.19 227 LEU A O 1
ATOM 1791 N N . GLU A 1 228 ? -5.043 0.945 -15.364 1.00 98.44 228 GLU A N 1
ATOM 1792 C CA . GLU A 1 228 ? -4.395 0.774 -16.656 1.00 98.44 228 GLU A CA 1
ATOM 1793 C C . GLU A 1 228 ? -3.261 1.789 -16.850 1.00 98.44 228 GLU A C 1
ATOM 1795 O O . GLU A 1 228 ? -3.429 2.999 -16.657 1.00 98.44 228 GLU A O 1
ATOM 1800 N N . ILE A 1 229 ? -2.083 1.290 -17.229 1.00 98.25 229 ILE A N 1
ATOM 1801 C CA . ILE A 1 229 ? -0.881 2.093 -17.475 1.00 98.25 229 ILE A CA 1
ATOM 1802 C C . ILE A 1 229 ? -0.166 1.654 -18.756 1.00 98.25 229 ILE A C 1
ATOM 1804 O O . ILE A 1 229 ? -0.370 0.554 -19.269 1.00 98.25 229 ILE A O 1
ATOM 1808 N N . LYS A 1 230 ? 0.719 2.517 -19.262 1.00 98.19 230 LYS A N 1
ATOM 1809 C CA . LYS A 1 230 ? 1.688 2.172 -20.309 1.00 98.19 230 LYS A CA 1
ATOM 1810 C C . LYS A 1 230 ? 3.080 2.113 -19.698 1.00 98.19 230 LYS A C 1
ATOM 1812 O O . LYS A 1 230 ? 3.513 3.093 -19.097 1.00 98.19 230 LYS A O 1
ATOM 1817 N N . ALA A 1 231 ? 3.775 0.997 -19.865 1.00 97.81 231 ALA A N 1
ATOM 1818 C CA . ALA A 1 231 ? 5.109 0.782 -19.312 1.00 97.81 231 ALA A CA 1
ATOM 1819 C C . ALA A 1 231 ? 6.049 0.205 -20.375 1.00 97.81 231 ALA A C 1
ATOM 1821 O O . ALA A 1 231 ? 5.604 -0.506 -21.267 1.00 97.81 231 ALA A O 1
ATOM 1822 N N . TRP A 1 232 ? 7.339 0.519 -20.293 1.00 96.81 232 TRP A N 1
ATOM 1823 C CA . TRP A 1 232 ? 8.359 0.053 -21.245 1.00 96.81 232 TRP A CA 1
ATOM 1824 C C . TRP A 1 232 ? 9.348 -0.953 -20.634 1.00 96.81 232 TRP A C 1
ATOM 1826 O O . TRP A 1 232 ? 10.127 -1.555 -21.363 1.00 96.81 232 TRP A O 1
ATOM 1836 N N . GLY A 1 233 ? 9.326 -1.157 -19.314 1.00 96.12 233 GLY A N 1
ATOM 1837 C CA . GLY A 1 233 ? 10.242 -2.058 -18.613 1.00 96.12 233 GLY A CA 1
ATOM 1838 C C . GLY A 1 233 ? 9.668 -2.566 -17.296 1.00 96.12 233 GLY A C 1
ATOM 1839 O O . GLY A 1 233 ? 8.700 -2.009 -16.784 1.00 96.12 233 GLY A O 1
ATOM 1840 N N . GLU A 1 234 ? 10.264 -3.628 -16.770 1.00 97.75 234 GLU A N 1
ATOM 1841 C CA . GLU A 1 234 ? 9.806 -4.353 -15.583 1.00 97.75 234 GLU A CA 1
ATOM 1842 C C . GLU A 1 234 ? 10.134 -3.597 -14.287 1.00 97.75 234 GLU A C 1
ATOM 1844 O O . GLU A 1 234 ? 11.180 -2.953 -14.181 1.00 97.75 234 GLU A O 1
ATOM 1849 N N . PHE A 1 235 ? 9.260 -3.665 -13.280 1.00 97.81 235 PHE A N 1
ATOM 1850 C CA . PHE A 1 235 ? 9.498 -3.009 -11.988 1.00 97.81 235 PHE A CA 1
ATOM 1851 C C . PHE A 1 235 ? 8.687 -3.628 -10.845 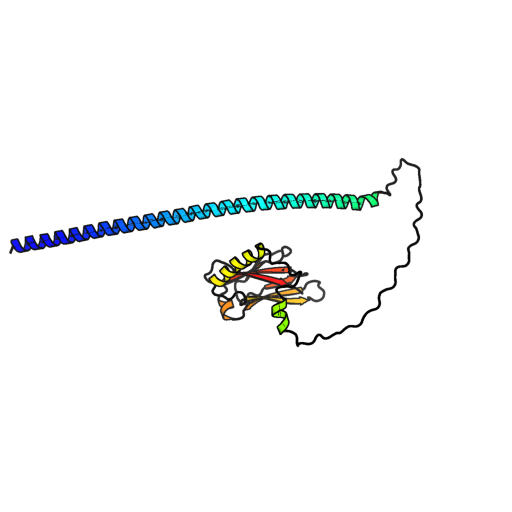1.00 97.81 235 PHE A C 1
ATOM 1853 O O . PHE A 1 235 ? 7.688 -4.314 -11.055 1.00 97.81 235 PHE A O 1
ATOM 1860 N N . MET A 1 236 ? 9.114 -3.360 -9.607 1.00 98.00 236 MET A N 1
ATOM 1861 C CA . MET A 1 236 ? 8.356 -3.710 -8.406 1.00 98.00 236 MET A CA 1
ATOM 1862 C C . MET A 1 236 ? 7.246 -2.681 -8.163 1.00 98.00 236 MET A C 1
ATOM 1864 O O . MET A 1 236 ? 7.517 -1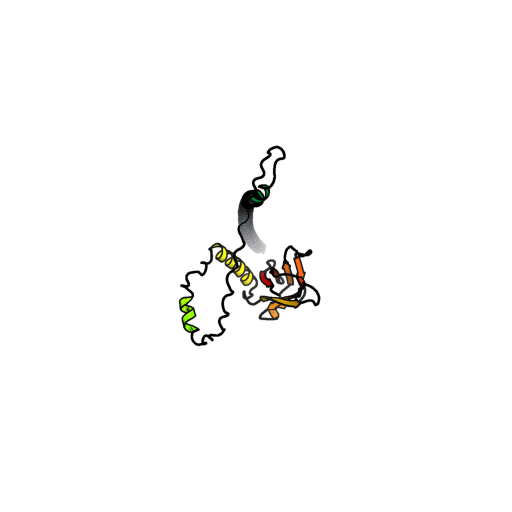.490 -8.012 1.00 98.00 236 MET A O 1
ATOM 1868 N N . LEU A 1 237 ? 6.006 -3.151 -8.108 1.00 97.94 237 LEU A N 1
ATOM 1869 C CA . LEU A 1 237 ? 4.819 -2.382 -7.762 1.00 97.94 237 LEU A CA 1
ATOM 1870 C C . LEU A 1 237 ? 4.467 -2.607 -6.289 1.00 97.94 237 LEU A C 1
ATOM 1872 O O . LEU A 1 237 ? 4.467 -3.743 -5.809 1.00 97.94 237 LEU A O 1
ATOM 1876 N N . TYR A 1 238 ? 4.088 -1.529 -5.606 1.00 98.06 238 TYR A N 1
ATOM 1877 C CA . TYR A 1 238 ? 3.512 -1.587 -4.265 1.00 98.06 238 TYR A CA 1
ATOM 1878 C C . TYR A 1 238 ? 2.065 -1.096 -4.318 1.00 98.06 238 TYR A C 1
ATOM 1880 O O . TYR A 1 238 ? 1.789 -0.067 -4.934 1.00 98.06 238 TYR A O 1
ATOM 1888 N N . ALA A 1 239 ? 1.142 -1.806 -3.675 1.00 98.12 239 ALA A N 1
ATOM 1889 C CA . ALA A 1 239 ? -0.250 -1.386 -3.540 1.00 98.12 239 ALA A CA 1
ATOM 1890 C C . ALA A 1 239 ? -0.606 -1.254 -2.058 1.00 98.12 239 ALA A C 1
ATOM 1892 O O . ALA A 1 239 ? -0.409 -2.188 -1.288 1.00 98.12 239 ALA A O 1
ATOM 1893 N N . LEU A 1 240 ? -1.120 -0.096 -1.659 1.00 97.88 240 LEU A N 1
ATOM 1894 C CA . LEU A 1 240 ? -1.637 0.158 -0.320 1.00 97.88 240 LEU A CA 1
ATOM 1895 C C . LEU A 1 240 ? -3.153 -0.027 -0.345 1.00 97.88 240 LEU A C 1
ATOM 1897 O O . LEU A 1 240 ? -3.863 0.742 -0.992 1.00 97.88 240 LEU A O 1
ATOM 1901 N N . VAL A 1 241 ? -3.647 -1.051 0.341 1.00 97.81 241 VAL A N 1
ATOM 1902 C CA . VAL A 1 241 ? -5.066 -1.413 0.380 1.00 97.81 241 VAL A CA 1
ATOM 1903 C C . VAL A 1 241 ? -5.649 -0.992 1.721 1.00 97.81 241 VAL A C 1
ATOM 1905 O O . VAL A 1 241 ? -5.225 -1.475 2.771 1.00 97.81 241 VAL A O 1
ATOM 1908 N N . SER A 1 242 ? -6.610 -0.071 1.702 1.00 97.12 242 SER A N 1
ATOM 1909 C CA . SER A 1 242 ? -7.331 0.373 2.899 1.00 97.12 242 SER A CA 1
ATOM 1910 C C . SER A 1 242 ? -8.696 -0.304 2.978 1.00 97.12 242 SER A C 1
ATOM 1912 O O . SER A 1 242 ? -9.431 -0.339 1.991 1.00 97.12 242 SER A O 1
ATOM 1914 N N . PHE A 1 243 ? -9.056 -0.804 4.160 1.00 96.56 243 PHE A N 1
ATOM 1915 C CA . PHE A 1 243 ? -10.349 -1.439 4.421 1.00 96.56 243 PHE A CA 1
ATOM 1916 C C . PHE A 1 243 ? -11.325 -0.468 5.077 1.00 96.56 243 PHE A C 1
ATOM 1918 O O . PHE A 1 243 ? -10.934 0.426 5.832 1.00 96.56 243 PHE A O 1
ATOM 1925 N N . LYS A 1 244 ? -12.619 -0.673 4.831 1.00 96.12 244 LYS A N 1
ATOM 1926 C CA . LYS A 1 244 ? -13.689 0.125 5.437 1.00 96.12 244 LYS A CA 1
ATOM 1927 C C . LYS A 1 244 ? -13.623 0.028 6.962 1.00 96.12 244 LYS A C 1
ATOM 1929 O O . LYS A 1 244 ? -13.609 -1.062 7.527 1.00 96.12 244 LYS A O 1
ATOM 1934 N N . GLY A 1 245 ? -13.601 1.182 7.627 1.00 94.25 245 GLY A N 1
ATOM 1935 C CA . GLY A 1 245 ? -13.541 1.270 9.089 1.00 94.25 245 GLY A CA 1
ATOM 1936 C C . GLY A 1 245 ? -12.153 1.037 9.691 1.00 94.25 245 GLY A C 1
ATOM 1937 O O . GLY A 1 245 ? -12.028 1.029 10.914 1.00 94.25 245 GLY A O 1
ATOM 1938 N N . GLN A 1 246 ? -11.111 0.880 8.868 1.00 92.75 246 GLN A N 1
ATOM 1939 C CA . GLN A 1 246 ? -9.740 0.709 9.337 1.00 92.75 246 GLN A CA 1
ATOM 1940 C C . GLN A 1 246 ? -8.844 1.854 8.886 1.00 92.75 246 GLN A C 1
ATOM 1942 O O . GLN A 1 246 ? -8.910 2.304 7.747 1.00 92.75 246 GLN A O 1
ATOM 1947 N N . ASN A 1 247 ? -7.978 2.314 9.789 1.00 91.31 247 ASN A N 1
ATOM 1948 C CA . ASN A 1 247 ? -7.056 3.415 9.501 1.00 91.31 247 ASN A CA 1
ATOM 1949 C C . ASN A 1 247 ? -5.690 2.931 8.977 1.00 91.31 247 ASN A C 1
ATOM 1951 O O . ASN A 1 247 ? -4.922 3.717 8.431 1.00 91.31 247 ASN A O 1
ATOM 1955 N N . LYS A 1 248 ? -5.364 1.640 9.143 1.00 93.06 248 LYS A N 1
ATOM 1956 C CA . LYS A 1 248 ? -4.093 1.061 8.688 1.00 93.06 248 LYS A CA 1
ATOM 1957 C C . LYS A 1 248 ? -4.307 0.372 7.339 1.00 93.06 248 LYS A C 1
ATOM 1959 O O . LYS A 1 248 ? -5.197 -0.461 7.207 1.00 93.06 248 LYS A O 1
ATOM 1964 N N . ALA A 1 249 ? -3.510 0.751 6.343 1.00 95.81 249 ALA A N 1
ATOM 1965 C CA . ALA A 1 249 ? -3.502 0.098 5.040 1.00 95.81 249 ALA A CA 1
ATOM 1966 C C . ALA A 1 249 ? -2.559 -1.111 5.059 1.00 95.81 249 ALA A C 1
ATOM 1968 O O . ALA A 1 249 ? -1.506 -1.058 5.694 1.00 95.81 249 ALA A O 1
ATOM 1969 N N . ILE A 1 250 ? -2.924 -2.164 4.333 1.00 95.44 250 ILE A N 1
ATOM 1970 C CA . ILE A 1 250 ? -2.048 -3.307 4.061 1.00 95.44 250 ILE A CA 1
ATOM 1971 C C . ILE A 1 250 ? -1.210 -2.986 2.825 1.00 95.44 250 ILE A C 1
ATOM 1973 O O . ILE A 1 250 ? -1.744 -2.497 1.828 1.00 95.44 250 ILE A O 1
ATOM 1977 N N . GLN A 1 251 ? 0.089 -3.276 2.865 1.00 95.50 251 GLN A N 1
ATOM 1978 C CA . GLN A 1 251 ? 0.958 -3.146 1.698 1.00 95.50 251 GLN A CA 1
ATOM 1979 C C . GLN A 1 251 ? 1.114 -4.490 0.981 1.00 95.50 251 GLN A C 1
ATOM 1981 O O . GLN A 1 251 ? 1.665 -5.440 1.527 1.00 95.50 251 GLN A O 1
ATOM 1986 N N . LEU A 1 252 ? 0.701 -4.535 -0.280 1.00 96.06 252 LEU A N 1
ATOM 1987 C CA . LEU A 1 252 ? 0.925 -5.649 -1.195 1.00 96.06 252 LEU A CA 1
ATOM 1988 C C . LEU A 1 252 ? 2.075 -5.321 -2.150 1.00 96.06 252 LEU A C 1
ATOM 1990 O O . LEU A 1 252 ? 2.288 -4.159 -2.509 1.00 96.06 252 LEU A O 1
ATOM 1994 N N . LYS A 1 253 ? 2.816 -6.346 -2.576 1.00 96.44 253 LYS A N 1
ATOM 1995 C CA . LYS A 1 253 ? 3.981 -6.217 -3.464 1.00 96.44 253 LYS A CA 1
ATOM 1996 C C . LYS A 1 253 ? 3.808 -7.123 -4.675 1.00 96.44 253 LYS A C 1
ATOM 1998 O O . LYS A 1 253 ? 3.416 -8.280 -4.531 1.00 96.44 253 LYS A O 1
ATOM 2003 N N . ARG A 1 254 ? 4.124 -6.618 -5.867 1.00 97.25 254 ARG A N 1
ATOM 2004 C CA . ARG A 1 254 ? 4.071 -7.400 -7.108 1.00 97.25 254 ARG A CA 1
ATOM 2005 C C . ARG A 1 254 ? 5.163 -6.970 -8.070 1.00 97.25 254 ARG A C 1
ATOM 2007 O O . ARG A 1 254 ? 5.250 -5.802 -8.423 1.00 97.25 254 ARG A O 1
ATOM 2014 N N . TYR A 1 255 ? 5.959 -7.922 -8.542 1.00 97.88 255 TYR A N 1
ATOM 2015 C CA . TYR A 1 255 ? 6.870 -7.673 -9.654 1.00 97.88 255 TYR A CA 1
ATOM 2016 C C . TYR A 1 255 ? 6.094 -7.716 -10.973 1.00 97.88 255 TYR A C 1
ATOM 2018 O O . TYR A 1 255 ? 5.433 -8.714 -11.273 1.00 97.88 255 TYR A O 1
ATOM 2026 N N . LEU A 1 256 ? 6.144 -6.625 -11.732 1.00 97.62 256 LEU A N 1
ATOM 2027 C CA . LEU A 1 256 ? 5.516 -6.515 -13.041 1.00 97.62 256 LEU A CA 1
ATOM 2028 C C . LEU A 1 256 ? 6.524 -6.904 -14.120 1.00 97.62 256 LEU A C 1
ATOM 2030 O O . LEU A 1 256 ? 7.470 -6.165 -14.372 1.00 97.62 256 LEU A O 1
ATOM 2034 N N . ASN A 1 257 ? 6.285 -8.050 -14.750 1.00 96.31 257 ASN A N 1
ATOM 2035 C CA . ASN A 1 257 ? 7.004 -8.558 -15.917 1.00 96.31 257 ASN A CA 1
ATOM 2036 C C . ASN A 1 257 ? 6.094 -8.563 -17.160 1.00 96.31 257 ASN A C 1
ATOM 2038 O O . ASN A 1 257 ? 4.874 -8.725 -17.017 1.00 96.31 257 ASN A O 1
ATOM 2042 N N . PHE A 1 258 ? 6.666 -8.360 -18.353 1.00 89.44 258 PHE A N 1
ATOM 2043 C CA . PHE A 1 258 ? 5.921 -8.125 -19.605 1.00 89.44 258 PHE A CA 1
ATOM 2044 C C . PHE A 1 258 ? 6.316 -9.056 -20.751 1.00 89.44 258 PHE A C 1
ATOM 2046 O O . PHE A 1 258 ? 7.514 -9.387 -20.867 1.00 89.44 258 PHE A O 1
#

Nearest PDB structures (foldseek):
  7f5m-assembly1_A  TM=8.994E-01  e=3.689E-06  Saccharomyces cerevisiae S288C
  6miq-assembly1_A  TM=8.112E-01  e=2.302E-06  Saccharomyces cerevisiae S288C
  5sva-assembly1_n  TM=8.095E-01  e=2.441E-06  Saccharomyces cerevisiae
  6mip-assembly1_A  TM=7.713E-01  e=3.478E-06  Saccharomyces cerevisiae S288C
  7f5m-assembly1_B  TM=7.314E-01  e=1.273E-05  Saccharomyces cerevisiae S288C

Mean predicted aligned error: 17.16 Å

Foldseek 3Di:
DVVVVVVVVVVVVVVVVVVVVVVVVVVVVVVVVVVVVVVVVVVVVVVVVVVVVVVVVVVVVVVVVVVVVVVVVVVVVVVVVCVVCVVVCVPPDDPPDPDDDDDDDDDDDDDDDDDDDDDDDDDDDPPPPVVVVVCPVPPPPPPDCDPVNVVVVVVLVVVCVVVVHDSPFKAKDKDWDDDPPDLKIWMKIFMDGPDPVVCVQWQKKWKQQDPVDPCRIDMDRDPRNIDIDIDNDKDKIWMFTHGPPDPHTRIHIDIDDD

Solvent-accessible surface area (backbone atoms only — not comparable to full-atom values): 15758 Å² total; per-residue (Å²): 114,70,68,62,56,54,53,52,55,50,52,52,53,50,51,52,51,51,51,54,50,54,52,53,52,52,53,50,54,50,52,54,51,55,50,52,53,53,52,53,52,50,52,53,55,54,51,53,50,52,56,54,51,52,53,50,55,53,54,55,55,50,54,54,50,53,56,51,52,51,54,52,50,50,52,53,50,52,53,52,49,50,62,64,49,52,73,71,56,76,74,69,76,62,97,84,62,100,70,90,80,83,80,81,79,76,85,83,79,84,79,83,82,83,82,84,86,79,86,85,88,82,86,80,76,90,81,65,72,78,64,51,80,75,47,71,86,69,58,91,79,66,78,73,81,50,74,67,66,57,54,62,51,50,62,54,50,51,52,30,60,77,70,74,46,67,82,82,41,58,48,68,47,76,48,64,41,80,40,87,100,52,80,37,26,45,34,41,35,30,61,49,50,82,46,73,74,57,62,74,44,48,44,34,39,35,37,40,51,55,84,87,42,94,69,33,68,48,77,34,70,54,86,72,40,67,45,80,48,78,46,71,74,70,48,72,37,39,35,37,39,28,37,68,97,48,92,68,60,48,80,44,75,36,77,45,76,125